Protein AF-A0A6L5GNX9-F1 (afdb_monomer_lite)

Sequence (208 aa):
MQQNKKGQMSTVTIILIVLIVAMSVAAIAGMVAYNSIQAKDQAKTKTASKAVSASKKSKSSNQSKNSRKSSSAASSSSSASSQQTAPELNVRQVGTLLSLYYWPDYFKERLNDSGFYYGDDQLEGQTYHVFSGNGDPTSVLYYQIDGDTITYRYVDVSNADCVADAPIATKTISLKRLVNDYYNTSAKRAEVNGYVAKLKPLSEIRSE

Foldseek 3Di:
DDDDDDDDDDPDPDPPDDDDDDDDDDDDDDDDDDDDDDDDDDDDDDDDDDDDDDDDDDDDDDDDDDDDDDDDDDPPPPPPPPPVQQPPDDPLLLVLLVCCVPPVVLLVVLLVPVAKAWDWDDDPNDIFTWIASPDAQQRIKTWDDDRQKIKIWGFDCPPPPDSVRTDIDIDIDGPVVSCVVQPVDPVSVVVSVVSSVSHHYPVVNVVD

Radius of gyration: 33.52 Å; chains: 1; bounding box: 113×66×78 Å

Secondary structure (DSSP, 8-state):
------------------------------------------------------------------------------------PPP---HHHHHHHHHHHH-HHHHHHHHHTT--EEEEEEETTEEEEEEE-SSSGGGEEEEEEETTEEEEEEE--TT-SSGGG--EEEEEEEHHHHHHHHTSSHHHHHHHHHHHHTPEEGGGGT--

InterPro domains:
  IPR054365 Lreu_0056-like [PF22125] (92-200)
  IPR054365 Lreu_0056-like [cd15778] (89-200)

Structure (mmCIF, N/CA/C/O backbone):
data_AF-A0A6L5GNX9-F1
#
_entry.id   AF-A0A6L5GNX9-F1
#
loop_
_atom_site.group_PDB
_atom_site.id
_atom_site.type_symbol
_atom_site.label_atom_id
_atom_site.label_alt_id
_atom_site.label_comp_id
_atom_site.label_asym_id
_atom_site.label_entity_id
_atom_site.label_seq_id
_atom_site.pdbx_PDB_ins_code
_atom_site.Cartn_x
_atom_site.Cartn_y
_atom_site.Cartn_z
_atom_site.occupancy
_atom_site.B_iso_or_equiv
_atom_site.auth_seq_id
_atom_site.auth_comp_id
_atom_site.auth_asym_id
_atom_site.auth_atom_id
_atom_site.pdbx_PDB_model_num
ATOM 1 N N . MET A 1 1 ? 58.243 -3.492 -23.266 1.00 40.69 1 MET A N 1
ATOM 2 C CA . MET A 1 1 ? 58.435 -2.357 -22.339 1.00 40.69 1 MET A CA 1
ATOM 3 C C . MET A 1 1 ? 57.077 -1.972 -21.784 1.00 40.69 1 MET A C 1
ATOM 5 O O . MET A 1 1 ? 56.177 -1.687 -22.559 1.00 40.69 1 MET A O 1
ATOM 9 N N . GLN A 1 2 ? 56.922 -2.074 -20.464 1.00 45.91 2 GLN A N 1
ATOM 10 C CA . GLN A 1 2 ? 55.771 -1.568 -19.713 1.00 45.91 2 GLN A CA 1
ATOM 11 C C . GLN A 1 2 ? 55.659 -0.049 -19.900 1.00 45.91 2 GLN A C 1
ATOM 13 O O . GLN A 1 2 ? 56.704 0.587 -19.978 1.00 45.91 2 GLN A O 1
ATOM 18 N N . GLN A 1 3 ? 54.450 0.520 -19.858 1.00 41.19 3 GLN A N 1
ATOM 19 C CA . GLN A 1 3 ? 54.116 1.581 -18.899 1.00 41.19 3 GLN A CA 1
ATOM 20 C C . GLN A 1 3 ? 52.601 1.697 -18.701 1.00 41.19 3 GLN A C 1
ATOM 22 O O . GLN A 1 3 ? 51.791 1.546 -19.607 1.00 41.19 3 GLN A O 1
ATOM 27 N N . ASN A 1 4 ? 52.291 1.943 -17.439 1.00 43.19 4 ASN A N 1
ATOM 28 C CA . ASN A 1 4 ? 51.029 1.919 -16.734 1.00 43.19 4 ASN A CA 1
ATOM 29 C C . ASN A 1 4 ? 50.712 3.382 -16.377 1.00 43.19 4 ASN A C 1
ATOM 31 O O . ASN A 1 4 ? 51.602 4.049 -15.847 1.00 43.19 4 ASN A O 1
ATOM 35 N N . LYS A 1 5 ? 49.507 3.910 -16.631 1.00 47.47 5 LYS A N 1
ATOM 36 C CA . LYS A 1 5 ? 49.101 5.227 -16.095 1.00 47.47 5 LYS A CA 1
ATOM 37 C C . LYS A 1 5 ? 47.615 5.275 -15.723 1.00 47.47 5 LYS A C 1
ATOM 39 O O . LYS A 1 5 ? 46.754 5.542 -16.546 1.00 47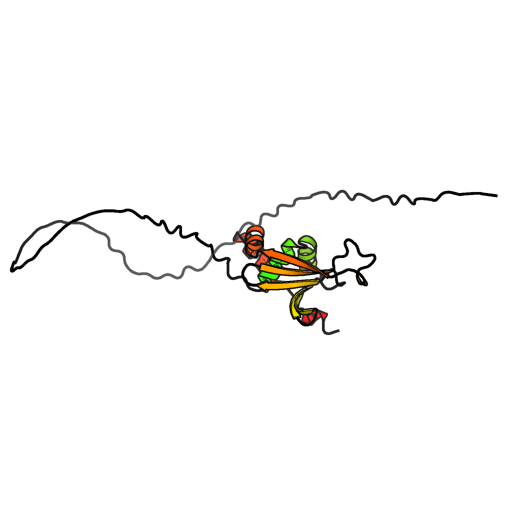.47 5 LYS A O 1
ATOM 44 N N . LYS A 1 6 ? 47.409 4.992 -14.431 1.00 42.03 6 LYS A N 1
ATOM 45 C CA . LYS A 1 6 ? 46.549 5.651 -13.429 1.00 42.03 6 LYS A CA 1
ATOM 46 C C . LYS A 1 6 ? 45.270 6.343 -13.911 1.00 42.03 6 LYS A C 1
ATOM 48 O O . LYS A 1 6 ? 45.312 7.349 -14.610 1.00 42.03 6 LYS A O 1
ATOM 53 N N . GLY A 1 7 ? 44.162 5.854 -13.356 1.00 43.91 7 GLY A N 1
ATOM 54 C CA . GLY A 1 7 ? 42.842 6.454 -13.431 1.00 43.91 7 GLY A CA 1
ATOM 55 C C . GLY A 1 7 ? 42.724 7.825 -12.767 1.00 43.91 7 GLY A C 1
ATOM 56 O O . GLY A 1 7 ? 43.427 8.158 -11.810 1.00 43.91 7 GLY A O 1
ATOM 57 N N . GLN A 1 8 ? 41.770 8.589 -13.286 1.00 38.88 8 GLN A N 1
ATOM 58 C CA . GLN A 1 8 ? 41.135 9.700 -12.601 1.00 38.88 8 GLN A CA 1
ATOM 59 C C . GLN A 1 8 ? 39.798 9.203 -12.048 1.00 38.88 8 GLN A C 1
ATOM 61 O O . GLN A 1 8 ? 38.889 8.880 -12.808 1.00 38.88 8 GLN A O 1
ATOM 66 N N . MET A 1 9 ? 39.690 9.128 -10.722 1.00 40.22 9 MET A N 1
ATOM 67 C CA . MET A 1 9 ? 38.394 9.117 -10.051 1.00 40.22 9 MET A CA 1
ATOM 68 C C . MET A 1 9 ? 37.867 10.550 -10.052 1.00 40.22 9 MET A C 1
ATOM 70 O O . MET A 1 9 ? 38.497 11.443 -9.487 1.00 40.22 9 MET A O 1
ATOM 74 N N . SER A 1 10 ? 36.731 10.762 -10.714 1.00 40.41 10 SER A N 1
ATOM 75 C CA . SER A 1 10 ? 35.967 11.999 -10.608 1.00 40.41 10 SER A CA 1
ATOM 76 C C . SER A 1 10 ? 35.215 11.969 -9.280 1.00 40.41 10 SER A C 1
ATOM 78 O O . SER A 1 10 ? 34.274 11.197 -9.099 1.00 40.41 10 SER A O 1
ATOM 80 N N . THR A 1 11 ? 35.687 12.759 -8.320 1.00 44.31 11 THR A N 1
ATOM 81 C CA . THR A 1 11 ? 35.027 12.991 -7.036 1.00 44.31 11 THR A CA 1
ATOM 82 C C . THR A 1 11 ? 33.729 13.753 -7.292 1.00 44.31 11 THR A C 1
ATOM 84 O O . THR A 1 11 ? 33.738 14.972 -7.447 1.00 44.31 11 THR A O 1
ATOM 87 N N . VAL A 1 12 ? 32.606 13.039 -7.369 1.00 47.06 12 VAL A N 1
ATOM 88 C CA . VAL A 1 12 ? 31.278 13.658 -7.393 1.00 47.06 12 VAL A CA 1
ATOM 89 C C . VAL A 1 12 ? 30.951 14.104 -5.972 1.00 47.06 12 VAL A C 1
ATOM 91 O O . VAL A 1 12 ? 30.659 13.299 -5.090 1.00 47.06 12 VAL A O 1
ATOM 94 N N . THR A 1 13 ? 31.058 15.409 -5.750 1.00 42.75 13 THR A N 1
ATOM 95 C CA . THR A 1 13 ? 30.634 16.105 -4.537 1.00 42.75 13 THR A CA 1
ATOM 96 C C . THR A 1 13 ? 29.136 15.881 -4.319 1.00 42.75 13 THR A C 1
ATOM 98 O O . THR A 1 13 ? 28.307 16.488 -4.992 1.00 42.75 13 THR A O 1
ATOM 101 N N . ILE A 1 14 ? 28.782 15.003 -3.379 1.00 48.06 14 ILE A N 1
ATOM 102 C CA . ILE A 1 14 ? 27.405 14.830 -2.905 1.00 48.06 14 ILE A CA 1
ATOM 103 C C . ILE A 1 14 ? 27.049 16.077 -2.088 1.00 48.06 14 ILE A C 1
ATOM 105 O O . ILE A 1 14 ? 27.527 16.265 -0.970 1.00 48.06 14 ILE A O 1
ATOM 109 N N . ILE A 1 15 ? 26.241 16.959 -2.678 1.00 45.56 15 ILE A N 1
ATOM 110 C CA . ILE A 1 15 ? 25.673 18.126 -2.003 1.00 45.56 15 ILE A CA 1
ATOM 111 C C . ILE A 1 15 ? 24.624 17.617 -1.012 1.00 45.56 15 ILE A C 1
ATOM 113 O O . ILE A 1 15 ? 23.532 17.195 -1.384 1.00 45.56 15 ILE A O 1
ATOM 117 N N . LEU A 1 16 ? 24.990 17.636 0.265 1.00 42.53 16 LEU A N 1
ATOM 118 C CA . LEU A 1 16 ? 24.134 17.302 1.396 1.00 42.53 16 LEU A CA 1
ATOM 119 C C . LEU A 1 16 ? 23.197 18.499 1.637 1.00 42.53 16 LEU A C 1
ATOM 121 O O . LEU A 1 16 ? 23.588 19.496 2.242 1.00 42.53 16 LEU A O 1
ATOM 125 N N . ILE A 1 17 ? 21.981 18.442 1.086 1.00 53.28 17 ILE A N 1
ATOM 126 C CA . ILE A 1 17 ? 20.959 19.477 1.290 1.00 53.28 17 ILE A CA 1
ATOM 127 C C . ILE A 1 17 ? 20.433 19.352 2.724 1.00 53.28 17 ILE A C 1
ATOM 129 O O . ILE A 1 17 ? 19.729 18.407 3.075 1.00 53.28 17 ILE A O 1
ATOM 133 N N . VAL A 1 18 ? 20.799 20.322 3.560 1.00 48.41 18 VAL A N 1
ATOM 134 C CA . VAL A 1 18 ? 20.261 20.516 4.909 1.00 48.41 18 VAL A CA 1
ATOM 135 C C . VAL A 1 18 ? 18.826 21.035 4.781 1.00 48.41 18 VAL A C 1
ATOM 137 O O . VAL A 1 18 ? 18.607 22.204 4.468 1.00 48.41 18 VAL A O 1
ATOM 140 N N . LEU A 1 19 ? 17.840 20.165 5.006 1.00 40.59 19 LEU A N 1
ATOM 141 C CA . LEU A 1 19 ? 16.432 20.548 5.112 1.00 40.59 19 LEU A CA 1
ATOM 142 C C . LEU A 1 19 ? 16.186 21.236 6.461 1.00 40.59 19 LEU A C 1
ATOM 144 O O . LEU A 1 19 ? 16.183 20.609 7.520 1.00 40.59 19 LEU A O 1
ATOM 148 N N . ILE A 1 20 ? 15.987 22.551 6.404 1.00 51.09 20 ILE A N 1
ATOM 149 C CA . ILE A 1 20 ? 15.537 23.373 7.526 1.00 51.09 20 ILE A CA 1
ATOM 150 C C . ILE A 1 20 ? 14.073 23.020 7.813 1.00 51.09 20 ILE A C 1
ATOM 152 O O . ILE A 1 20 ? 13.183 23.263 7.000 1.00 51.09 20 ILE A O 1
ATOM 156 N N . VAL A 1 21 ? 13.831 22.446 8.990 1.00 49.19 21 VAL A N 1
ATOM 157 C CA . VAL A 1 21 ? 12.495 22.159 9.516 1.00 49.19 21 VAL A CA 1
ATOM 158 C C . VAL A 1 21 ? 11.853 23.467 9.977 1.00 49.19 21 VAL A C 1
ATOM 160 O O . VAL A 1 21 ? 12.237 24.024 11.002 1.00 49.19 21 VAL A O 1
ATOM 163 N N . ALA A 1 22 ? 10.838 23.933 9.252 1.00 47.25 22 ALA A N 1
ATOM 164 C CA . ALA A 1 22 ? 9.892 24.927 9.748 1.00 47.25 22 ALA A CA 1
ATOM 165 C C . ALA A 1 22 ? 8.551 24.234 10.035 1.00 47.25 22 ALA A C 1
ATOM 167 O O . ALA A 1 22 ? 7.690 24.110 9.166 1.00 47.25 22 ALA A O 1
ATOM 168 N N . MET A 1 23 ? 8.377 23.754 11.270 1.00 49.81 23 MET A N 1
ATOM 169 C CA . MET A 1 23 ? 7.076 23.305 11.767 1.00 49.81 23 MET A CA 1
ATOM 170 C C . MET A 1 23 ? 6.151 24.514 11.928 1.00 49.81 23 MET A C 1
ATOM 172 O O . MET A 1 23 ? 6.260 25.265 12.894 1.00 49.81 23 MET A O 1
ATOM 176 N N . SER A 1 24 ? 5.215 24.682 10.996 1.00 49.28 24 SER A N 1
ATOM 177 C CA . SER A 1 24 ? 4.059 25.560 11.189 1.00 49.28 24 SER A CA 1
ATOM 178 C C . SER A 1 24 ? 2.890 24.720 11.696 1.00 49.28 24 SER A C 1
ATOM 180 O O . SER A 1 24 ? 2.252 23.994 10.937 1.00 49.28 24 SER A O 1
ATOM 182 N N . VAL A 1 25 ? 2.624 24.793 13.001 1.00 48.66 25 VAL A N 1
ATOM 183 C CA . VAL A 1 25 ? 1.424 24.219 13.622 1.00 48.66 25 VAL A CA 1
ATOM 184 C C . VAL A 1 25 ? 0.259 25.165 13.342 1.00 48.66 25 VAL A C 1
ATOM 186 O O . VAL A 1 25 ? 0.067 26.151 14.049 1.00 48.66 25 VAL A O 1
ATOM 189 N N . ALA A 1 26 ? -0.524 24.880 12.303 1.00 51.91 26 ALA A N 1
ATOM 190 C CA . ALA A 1 26 ? -1.820 25.520 12.118 1.00 51.91 26 ALA A CA 1
ATOM 191 C C . ALA A 1 26 ? -2.871 24.749 12.929 1.00 51.91 26 ALA A C 1
ATOM 193 O O . ALA A 1 26 ? -3.349 23.687 12.531 1.00 51.91 26 ALA A O 1
ATOM 194 N N . ALA A 1 27 ? -3.204 25.287 14.100 1.00 48.25 27 ALA A N 1
ATOM 195 C CA . ALA A 1 27 ? -4.372 24.886 14.865 1.00 48.25 27 ALA A CA 1
ATOM 196 C C . ALA A 1 27 ? -5.642 25.254 14.079 1.00 48.25 27 ALA A C 1
ATOM 198 O O . ALA A 1 27 ? -5.910 26.433 13.860 1.00 48.25 27 ALA A O 1
ATOM 199 N N . ILE A 1 28 ? -6.442 24.262 13.682 1.00 49.16 28 ILE A N 1
ATOM 200 C CA . ILE A 1 28 ? -7.809 24.506 13.211 1.00 49.16 28 ILE A CA 1
ATOM 201 C C . ILE A 1 28 ? -8.745 24.295 14.397 1.00 49.16 28 ILE A C 1
ATOM 203 O O . ILE A 1 28 ? -9.105 23.175 14.759 1.00 49.16 28 ILE A O 1
ATOM 207 N N . ALA A 1 29 ? -9.099 25.415 15.021 1.00 46.91 29 ALA A N 1
ATOM 208 C CA . ALA A 1 29 ? -10.186 25.522 15.972 1.00 46.91 29 ALA A CA 1
ATOM 209 C C . ALA A 1 29 ? -11.509 25.758 15.222 1.00 46.91 29 ALA A C 1
ATOM 211 O O . ALA A 1 29 ? -11.649 26.750 14.518 1.00 46.91 29 ALA A O 1
ATOM 212 N N . GLY A 1 30 ? -12.477 24.863 15.445 1.00 38.09 30 GLY A N 1
ATOM 213 C CA . GLY A 1 30 ? -13.908 25.173 15.529 1.00 38.09 30 GLY A CA 1
ATOM 214 C C . GLY A 1 30 ? -14.716 25.362 14.237 1.00 38.09 30 GLY A C 1
ATOM 215 O O . GLY A 1 30 ? -14.587 26.365 13.551 1.00 38.09 30 GLY A O 1
ATOM 216 N N . MET A 1 31 ? -15.732 24.510 14.052 1.00 47.41 31 MET A N 1
ATOM 217 C CA . MET A 1 31 ? -17.118 24.999 14.051 1.00 47.41 31 MET A CA 1
ATOM 218 C C . MET A 1 31 ? -18.115 23.905 14.467 1.00 47.41 31 MET A C 1
ATOM 220 O O . MET A 1 31 ? -17.888 22.713 14.282 1.00 47.41 31 MET A O 1
ATOM 224 N N . VAL A 1 32 ? -19.184 24.361 15.116 1.00 44.66 32 VAL A N 1
ATOM 225 C CA . VAL A 1 32 ? -20.127 23.658 15.996 1.00 44.66 32 VAL A CA 1
ATOM 226 C C . VAL A 1 32 ? -21.482 23.441 15.301 1.00 44.66 32 VAL A C 1
ATOM 228 O O . VAL A 1 32 ? -21.929 24.324 14.586 1.00 44.66 32 VAL A O 1
ATOM 231 N N . ALA A 1 33 ? -22.111 22.294 15.611 1.00 41.28 33 ALA A N 1
ATOM 232 C CA . ALA A 1 33 ? -23.547 21.940 15.672 1.00 41.28 33 ALA A CA 1
ATOM 233 C C . ALA A 1 33 ? -24.525 22.315 14.535 1.00 41.28 33 ALA A C 1
ATOM 235 O O . ALA A 1 33 ? -24.656 23.474 14.175 1.00 41.28 33 ALA A O 1
ATOM 236 N N . TYR A 1 34 ? -25.391 21.366 14.140 1.00 36.16 34 TYR A N 1
ATOM 237 C CA . TYR A 1 34 ? -26.770 21.244 14.666 1.00 36.16 34 TYR A CA 1
ATOM 238 C C . TYR A 1 34 ? -27.490 20.024 14.054 1.00 36.16 34 TYR A C 1
ATOM 240 O O . TYR A 1 34 ? -27.480 19.851 12.840 1.00 36.16 34 TYR A O 1
ATOM 248 N N . ASN A 1 35 ? -28.119 19.187 14.888 1.00 40.53 35 ASN A N 1
ATOM 249 C CA . ASN A 1 35 ? -29.535 18.799 14.770 1.00 40.53 35 ASN A CA 1
ATOM 250 C C . ASN A 1 35 ? -29.877 17.715 15.802 1.00 40.53 35 ASN A C 1
ATOM 252 O O . ASN A 1 35 ? -29.711 16.519 15.571 1.00 40.53 35 ASN A O 1
ATOM 256 N N . SER A 1 36 ? -30.407 18.166 16.939 1.00 42.34 36 SER A N 1
ATOM 257 C CA . SER A 1 36 ? -31.219 17.347 17.837 1.00 42.34 36 SER A CA 1
ATOM 258 C C . SER A 1 36 ? -32.672 17.456 17.385 1.00 42.34 36 SER A C 1
ATOM 260 O O . SER A 1 36 ? -33.255 18.537 17.462 1.00 42.34 36 SER A O 1
ATOM 262 N N . ILE A 1 37 ? -33.269 16.351 16.939 1.00 45.03 37 ILE A N 1
ATOM 263 C CA . ILE A 1 37 ? -34.726 16.244 16.819 1.00 45.03 37 ILE A CA 1
ATOM 264 C C . ILE A 1 37 ? -35.261 15.589 18.089 1.00 45.03 37 ILE A C 1
ATOM 266 O O . ILE A 1 37 ? -34.808 14.534 18.526 1.00 45.03 37 ILE A O 1
ATOM 270 N N . GLN A 1 38 ? -36.215 16.297 18.681 1.00 38.91 38 GLN A N 1
ATOM 271 C CA . GLN A 1 38 ? -36.932 15.974 19.899 1.00 38.91 38 GLN A CA 1
ATOM 272 C C . GLN A 1 38 ? -37.904 14.808 19.698 1.00 38.91 38 GLN A C 1
ATOM 274 O O . GLN A 1 38 ? -38.685 14.811 18.751 1.00 38.91 38 GLN A O 1
ATOM 279 N N . ALA A 1 39 ? -37.961 13.911 20.679 1.00 38.47 39 ALA A N 1
ATOM 280 C CA . ALA A 1 39 ? -39.178 13.187 21.023 1.00 38.47 39 ALA A CA 1
ATOM 281 C C . ALA A 1 39 ? -39.474 13.452 22.506 1.00 38.47 39 ALA A C 1
ATOM 283 O O . ALA A 1 39 ? -38.726 13.045 23.394 1.00 38.47 39 ALA A O 1
ATOM 284 N N . LYS A 1 40 ? -40.546 14.209 22.751 1.00 37.47 40 LYS A N 1
ATOM 285 C CA . LYS A 1 40 ? -41.212 14.335 24.049 1.00 37.47 40 LYS A CA 1
ATOM 286 C C . LYS A 1 40 ? -41.977 13.035 24.310 1.00 37.47 40 LYS A C 1
ATOM 288 O O . LYS A 1 40 ? -42.717 12.626 23.428 1.00 37.47 40 LYS A O 1
ATOM 293 N N . ASP A 1 41 ? -41.872 12.461 25.507 1.00 37.56 41 ASP A N 1
ATOM 294 C CA . ASP A 1 41 ? -43.037 12.405 26.401 1.00 37.56 41 ASP A CA 1
ATOM 295 C C . ASP A 1 41 ? -42.713 11.945 27.839 1.00 37.56 41 ASP A C 1
ATOM 297 O O . ASP A 1 41 ? -42.044 10.945 28.075 1.00 37.56 41 ASP A O 1
ATOM 301 N N . GLN A 1 42 ? -43.268 12.737 28.765 1.00 37.78 42 GLN A N 1
ATOM 302 C CA . GLN A 1 42 ? -43.728 12.483 30.140 1.00 37.78 42 GLN A CA 1
ATOM 303 C C . GLN A 1 42 ? -42.777 11.953 31.233 1.00 37.78 42 GLN A C 1
ATOM 305 O O . GLN A 1 42 ? -42.350 10.803 31.278 1.00 37.78 42 GLN A O 1
ATOM 310 N N . ALA A 1 43 ? -42.625 12.801 32.254 1.00 35.94 43 ALA A N 1
ATOM 311 C CA . ALA A 1 43 ? -42.136 12.479 33.587 1.00 35.94 43 ALA A CA 1
ATOM 312 C C . ALA A 1 43 ? -43.262 11.970 34.511 1.00 35.94 43 ALA A C 1
ATOM 314 O O . ALA A 1 43 ? -44.369 12.505 34.486 1.00 35.94 43 ALA A O 1
ATOM 315 N N . LYS A 1 44 ? -42.936 11.072 35.455 1.00 35.19 44 LYS A N 1
ATOM 316 C CA . LYS A 1 44 ? -43.461 11.149 36.834 1.00 35.19 44 LYS A CA 1
ATOM 317 C C . LYS A 1 44 ? -42.602 10.357 37.822 1.00 35.19 44 LYS A C 1
ATOM 319 O O . LYS A 1 44 ? -42.476 9.141 37.743 1.00 35.19 44 LYS A O 1
ATOM 324 N N . THR A 1 45 ? -42.036 11.072 38.787 1.00 30.88 45 THR A N 1
ATOM 325 C CA . THR A 1 45 ? -41.468 10.537 40.027 1.00 30.88 45 THR A CA 1
ATOM 326 C C . THR A 1 45 ? -42.581 10.299 41.054 1.00 30.88 45 THR A C 1
ATOM 328 O O . THR A 1 45 ? -43.509 11.104 41.132 1.00 30.88 45 THR A O 1
ATOM 331 N N . LYS A 1 46 ? -42.452 9.239 41.874 1.00 34.28 46 LYS A N 1
ATOM 332 C CA . LYS A 1 46 ? -42.411 9.266 43.359 1.00 34.28 46 LYS A CA 1
ATOM 333 C C . LYS A 1 46 ? -42.993 8.010 44.050 1.00 34.28 46 LYS A C 1
ATOM 335 O O . LYS A 1 46 ? -44.141 7.644 43.844 1.00 34.28 46 LYS A O 1
ATOM 340 N N . THR A 1 47 ? -42.183 7.516 44.995 1.00 29.88 47 THR A N 1
ATOM 341 C CA . THR A 1 47 ? -42.535 6.981 46.329 1.00 29.88 47 THR A CA 1
ATOM 342 C C . THR A 1 47 ? -42.856 5.490 46.505 1.00 29.88 47 THR A C 1
ATOM 344 O O . THR A 1 47 ? -43.809 4.940 45.971 1.00 29.88 47 THR A O 1
ATOM 347 N N . ALA A 1 48 ? -42.052 4.878 47.381 1.00 36.88 48 ALA A N 1
ATOM 348 C CA . ALA A 1 48 ? -42.230 3.572 48.001 1.00 36.88 48 ALA A CA 1
ATOM 349 C C . ALA A 1 48 ? -43.323 3.577 49.085 1.00 36.88 48 ALA A C 1
ATOM 351 O O . ALA A 1 48 ? -43.446 4.547 49.829 1.00 36.88 48 ALA A O 1
ATOM 352 N N . SER A 1 49 ? -44.034 2.457 49.255 1.00 35.00 49 SER A N 1
ATOM 353 C CA . SER A 1 49 ? -44.663 2.038 50.518 1.00 35.00 49 SER A CA 1
ATOM 354 C C . SER A 1 49 ? -44.973 0.536 50.507 1.00 35.00 49 SER A C 1
ATOM 356 O O . SER A 1 49 ? -45.332 -0.052 49.495 1.00 35.00 49 SER A O 1
ATOM 358 N N . LYS A 1 50 ? -44.775 -0.051 51.682 1.00 30.70 50 LYS A N 1
ATOM 359 C CA . LYS A 1 50 ? -44.805 -1.453 52.120 1.00 30.70 50 LYS A CA 1
ATOM 360 C C . LYS A 1 50 ? -46.226 -1.862 52.542 1.00 30.70 50 LYS A C 1
ATOM 362 O O . LYS A 1 50 ? -46.854 -1.032 53.185 1.00 30.70 50 LYS A O 1
ATOM 367 N N . ALA A 1 51 ? -46.667 -3.112 52.301 1.00 33.84 51 ALA A N 1
ATOM 368 C CA . ALA A 1 51 ? -47.503 -3.917 53.229 1.00 33.84 51 ALA A CA 1
ATOM 369 C C . ALA A 1 51 ? -48.081 -5.238 52.640 1.00 33.84 51 ALA A C 1
ATOM 371 O O . ALA A 1 51 ? -48.948 -5.224 51.778 1.00 33.84 51 ALA A O 1
ATOM 372 N N . VAL A 1 52 ? -47.585 -6.363 53.177 1.00 30.11 52 VAL A N 1
ATOM 373 C CA . VAL A 1 52 ? -48.272 -7.556 53.743 1.00 30.11 52 VAL A CA 1
ATOM 374 C C . VAL A 1 52 ? -49.579 -8.167 53.164 1.00 30.11 52 VAL A C 1
ATOM 376 O O . VAL A 1 52 ? -50.663 -7.627 53.322 1.00 30.11 52 VAL A O 1
ATOM 379 N N . SER A 1 53 ? -49.430 -9.445 52.766 1.00 29.41 53 SER A N 1
ATOM 380 C CA . SER A 1 53 ? -50.071 -10.665 53.328 1.00 29.41 53 SER A CA 1
ATOM 381 C C . SER A 1 53 ? -51.396 -11.249 52.797 1.00 29.41 53 SER A C 1
ATOM 383 O O . SER A 1 53 ? -52.451 -10.637 52.870 1.00 29.41 53 SER A O 1
ATOM 385 N N . ALA A 1 54 ? -51.288 -12.575 52.568 1.00 31.84 54 ALA A N 1
ATOM 386 C CA . ALA A 1 54 ? -52.269 -13.666 52.734 1.00 31.84 54 ALA A CA 1
ATOM 387 C C . ALA A 1 54 ? -53.250 -13.940 51.574 1.00 31.84 54 ALA A C 1
ATOM 389 O O . ALA A 1 54 ? -53.760 -13.024 50.957 1.00 31.84 54 ALA A O 1
ATOM 390 N N . SER A 1 55 ? -53.661 -15.169 51.244 1.00 30.69 55 SER A N 1
ATOM 391 C CA . SER A 1 55 ? -53.253 -16.565 51.501 1.00 30.69 55 SER A CA 1
ATOM 392 C C . SER A 1 55 ? -54.268 -17.461 50.743 1.00 30.69 55 SER A C 1
ATOM 394 O O . SER A 1 55 ? -55.420 -17.058 50.600 1.00 30.69 55 SER A O 1
ATOM 396 N N . LYS A 1 56 ? -53.849 -18.643 50.248 1.00 34.09 56 LYS A N 1
ATOM 397 C CA . LYS A 1 56 ? -54.621 -19.882 49.894 1.00 34.09 56 LYS A CA 1
ATOM 398 C C . LYS A 1 56 ? -53.740 -20.681 48.915 1.00 34.09 56 LYS A C 1
ATOM 400 O O . LYS A 1 56 ? -53.514 -20.218 47.810 1.00 34.09 56 LYS A O 1
ATOM 405 N N . LYS A 1 57 ? -53.006 -21.749 49.255 1.00 30.45 57 LYS A N 1
ATOM 406 C CA . LYS A 1 57 ? -53.261 -23.060 49.901 1.00 30.45 57 LYS A CA 1
ATOM 407 C C . LYS A 1 57 ? -54.172 -24.019 49.113 1.00 30.45 57 LYS A C 1
ATOM 409 O O . LYS A 1 57 ? -55.386 -23.979 49.252 1.00 30.45 57 LYS A O 1
ATOM 414 N N . SER A 1 58 ? -53.531 -24.960 48.418 1.00 32.47 58 SER A N 1
ATOM 415 C CA . SER A 1 58 ? -53.786 -26.423 48.343 1.00 32.47 58 SER A CA 1
ATOM 416 C C . SER A 1 58 ? -52.620 -27.008 47.510 1.00 32.47 58 SER A C 1
ATOM 418 O O . SER A 1 58 ? -52.357 -26.508 46.428 1.00 32.47 58 SER A O 1
ATOM 420 N N . LYS A 1 59 ? -51.648 -27.775 48.045 1.00 29.77 59 LYS A N 1
ATOM 421 C CA . LYS A 1 59 ? -51.639 -29.179 48.541 1.00 29.77 59 LYS A CA 1
ATOM 422 C C . LYS A 1 59 ? -52.198 -30.131 47.466 1.00 29.77 59 LYS A C 1
ATOM 424 O O . LYS A 1 59 ? -53.353 -29.972 47.114 1.00 29.77 59 LYS A O 1
ATOM 429 N N . SER A 1 60 ? -51.451 -31.072 46.874 1.00 27.77 60 SER A N 1
ATOM 430 C CA . SER A 1 60 ? -50.675 -32.175 47.484 1.00 27.77 60 SER A CA 1
ATOM 431 C C . SER A 1 60 ? -49.710 -32.806 46.440 1.00 27.77 60 SER A C 1
ATOM 433 O O . SER A 1 60 ? -50.092 -32.890 45.281 1.00 27.77 60 SER A O 1
ATOM 435 N N . SER A 1 61 ? -48.418 -33.043 46.750 1.00 33.06 61 SER A N 1
ATOM 436 C CA . SER A 1 61 ? -47.740 -34.348 47.041 1.00 33.06 61 SER A CA 1
ATOM 437 C C . SER A 1 61 ? -47.760 -35.380 45.890 1.00 33.06 61 SER A C 1
ATOM 439 O O . SER A 1 61 ? -48.829 -35.640 45.366 1.00 33.06 61 SER A O 1
ATOM 441 N N . ASN A 1 62 ? -46.700 -36.099 45.498 1.00 32.41 62 ASN A N 1
ATOM 442 C CA . ASN A 1 62 ? -45.595 -36.697 46.263 1.00 32.41 62 ASN A CA 1
ATOM 443 C C . ASN A 1 62 ? -44.508 -37.194 45.258 1.00 32.41 62 ASN A C 1
ATOM 445 O O . ASN A 1 62 ? -44.871 -37.677 44.195 1.00 32.41 62 ASN A O 1
ATOM 449 N N . GLN A 1 63 ? -43.204 -36.943 45.471 1.00 35.34 63 GLN A N 1
ATOM 450 C CA . GLN A 1 63 ? -42.198 -37.860 46.073 1.00 35.34 63 GLN A CA 1
ATOM 451 C C . GLN A 1 63 ? -41.676 -38.942 45.087 1.00 35.34 63 GLN A C 1
ATOM 453 O O . GLN A 1 63 ? -42.457 -39.726 44.577 1.00 35.34 63 GLN A O 1
ATOM 458 N N . SER A 1 64 ? -40.386 -38.998 44.714 1.00 35.12 64 SER A N 1
ATOM 459 C CA . SER A 1 64 ? -39.233 -39.539 45.481 1.00 35.12 64 SER A CA 1
ATOM 460 C C . SER A 1 64 ? -37.911 -39.150 44.772 1.00 35.12 64 SER A C 1
ATOM 462 O O . SER A 1 64 ? -37.856 -39.211 43.551 1.00 35.12 64 SER A O 1
ATOM 464 N N . LYS A 1 65 ? -36.896 -38.567 45.441 1.00 39.34 65 LYS A N 1
ATOM 465 C CA . LYS A 1 65 ? -35.718 -39.207 46.104 1.00 39.34 65 LYS A CA 1
ATOM 466 C C . LYS A 1 65 ? -34.992 -40.214 45.190 1.00 39.34 65 LYS A C 1
ATOM 468 O O . LYS A 1 65 ? -35.594 -41.199 44.801 1.00 39.34 65 LYS A O 1
ATOM 473 N N . ASN A 1 66 ? -33.705 -40.064 44.858 1.00 37.53 66 ASN A N 1
ATOM 474 C CA . ASN A 1 66 ? -32.539 -40.221 45.746 1.00 37.53 66 ASN A CA 1
ATOM 475 C C . ASN A 1 66 ? -31.228 -39.897 44.962 1.00 37.53 66 ASN A C 1
ATOM 477 O O . ASN A 1 66 ? -31.273 -39.614 43.775 1.00 37.53 66 ASN A O 1
ATOM 481 N N . SER A 1 67 ? -30.039 -40.099 45.526 1.00 38.75 67 SER A N 1
ATOM 482 C CA . SER A 1 67 ? -29.150 -39.063 46.057 1.00 38.75 67 SER A CA 1
ATOM 483 C C . SER A 1 67 ? -27.673 -39.380 45.713 1.00 38.75 67 SER A C 1
ATOM 485 O O . SER A 1 67 ? -27.362 -40.550 45.527 1.00 38.75 67 SER A O 1
ATOM 487 N N . ARG A 1 68 ? -26.792 -38.351 45.749 1.00 38.88 68 ARG A N 1
ATOM 488 C CA . ARG A 1 68 ? -25.301 -38.383 45.913 1.00 38.88 68 ARG A CA 1
ATOM 489 C C . ARG A 1 68 ? -24.517 -38.957 44.698 1.00 38.88 68 ARG A C 1
ATOM 491 O O . ARG A 1 68 ? -24.990 -39.869 44.055 1.00 38.88 68 ARG A O 1
ATOM 498 N N . LYS A 1 69 ? -23.316 -38.519 44.291 1.00 33.25 69 LYS A N 1
ATOM 499 C CA . LYS A 1 69 ? -22.167 -37.878 44.952 1.00 33.25 69 LYS A CA 1
ATOM 500 C C . LYS A 1 69 ? -21.241 -37.212 43.897 1.00 33.25 69 LYS A C 1
ATOM 502 O O . LYS A 1 69 ? -21.310 -37.511 42.717 1.00 33.25 69 LYS A O 1
ATOM 507 N N . SER A 1 70 ? -20.411 -36.310 44.407 1.00 38.97 70 SER A N 1
ATOM 508 C CA . SER A 1 70 ? -19.462 -35.324 43.863 1.00 38.97 70 SER A CA 1
ATOM 509 C C . SER A 1 70 ? -18.187 -35.795 43.132 1.00 38.97 70 SER A C 1
ATOM 511 O O . SER A 1 70 ? -17.705 -36.888 43.411 1.00 38.97 70 SER A O 1
ATOM 513 N N . SER A 1 71 ? -17.577 -34.793 42.464 1.00 39.19 71 SER A N 1
ATOM 514 C CA . SER A 1 71 ? -16.235 -34.629 41.843 1.00 39.19 71 SER A CA 1
ATOM 515 C C . SER A 1 71 ? -16.251 -34.793 40.313 1.00 39.19 71 SER A C 1
ATOM 517 O O . SER A 1 71 ? -16.964 -35.637 39.800 1.00 39.19 71 SER A O 1
ATOM 519 N N . SER A 1 72 ? -15.595 -33.971 39.495 1.00 38.19 72 SER A N 1
ATOM 520 C CA . SER A 1 72 ? -14.408 -33.134 39.674 1.00 38.19 72 SER A CA 1
ATOM 521 C C . SER A 1 72 ? -14.432 -31.927 38.719 1.00 38.19 72 SER A C 1
ATOM 523 O O . SER A 1 72 ? -15.152 -31.889 37.725 1.00 38.19 72 SER A O 1
ATOM 525 N N . ALA A 1 73 ? -13.639 -30.919 39.073 1.00 44.09 73 ALA A N 1
ATOM 526 C CA . ALA A 1 73 ? -13.432 -29.687 38.335 1.00 44.09 73 ALA A CA 1
ATOM 527 C C . ALA A 1 73 ? -12.855 -29.909 36.926 1.00 44.09 73 ALA A C 1
ATOM 529 O O . ALA A 1 73 ? -11.873 -30.627 36.758 1.00 44.09 73 ALA A O 1
ATOM 530 N N . ALA A 1 74 ? -13.396 -29.175 35.957 1.00 41.62 74 ALA A N 1
ATOM 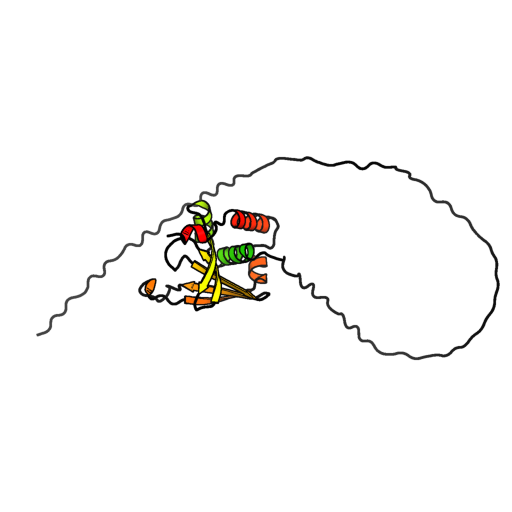531 C CA . ALA A 1 74 ? -12.663 -28.697 34.793 1.00 41.62 74 ALA A CA 1
ATOM 532 C C . ALA A 1 74 ? -13.269 -27.348 34.395 1.00 41.62 74 ALA A C 1
ATOM 534 O O . ALA A 1 74 ? -14.180 -27.253 33.578 1.00 41.62 74 ALA A O 1
ATOM 535 N N . SER A 1 75 ? -12.793 -26.285 35.040 1.00 39.94 75 SER A N 1
ATOM 536 C CA . SER A 1 75 ? -12.973 -24.922 34.558 1.00 39.94 75 SER A CA 1
ATOM 537 C C . SER A 1 75 ? -12.132 -24.760 33.294 1.00 39.94 75 SER A C 1
ATOM 539 O O . SER A 1 75 ? -11.000 -24.283 33.348 1.00 39.94 75 SER A O 1
ATOM 541 N N . SER A 1 76 ? -12.663 -25.183 32.150 1.00 37.88 76 SER A N 1
ATOM 542 C CA . SER A 1 76 ? -12.176 -24.695 30.868 1.00 37.88 76 SER A CA 1
ATOM 543 C C . SER A 1 76 ? -12.656 -23.256 30.749 1.00 37.88 76 SER A C 1
ATOM 545 O O . SER A 1 76 ? -13.749 -22.983 30.253 1.00 37.88 76 SER A O 1
ATOM 547 N N . SER A 1 77 ? -11.855 -22.330 31.273 1.00 38.12 77 SER A N 1
ATOM 548 C CA . SER A 1 77 ? -11.910 -20.941 30.852 1.00 38.12 77 SER A CA 1
ATOM 549 C C . SER A 1 77 ? -11.651 -20.946 29.351 1.00 38.12 77 SER A C 1
ATOM 551 O O . SER A 1 77 ? -10.505 -20.972 28.903 1.00 38.12 77 SER A O 1
ATOM 553 N N . SER A 1 78 ? -12.723 -20.983 28.563 1.00 38.28 78 SER A N 1
ATOM 554 C CA . SER A 1 78 ? -12.692 -20.502 27.197 1.00 38.28 78 SER A CA 1
ATOM 555 C C . SER A 1 78 ? -12.353 -19.026 27.319 1.00 38.28 78 SER A C 1
ATOM 557 O O . SER A 1 78 ? -13.233 -18.179 27.485 1.00 38.28 78 SER A O 1
ATOM 559 N N . SER A 1 79 ? -11.054 -18.737 27.341 1.00 37.31 79 SER A N 1
ATOM 560 C CA . SER A 1 79 ? -10.525 -17.431 27.021 1.00 37.31 79 SER A CA 1
ATOM 561 C C . SER A 1 79 ? -11.076 -17.149 25.638 1.00 37.31 79 SER A C 1
ATOM 563 O O . SER A 1 79 ? -10.545 -17.624 24.636 1.00 37.31 79 SER A O 1
ATOM 565 N N . ALA A 1 80 ? -12.213 -16.459 25.593 1.00 41.66 80 ALA A N 1
ATOM 566 C CA . ALA A 1 80 ? -12.632 -15.742 24.422 1.00 41.66 80 ALA A CA 1
ATOM 567 C C . ALA A 1 80 ? -11.485 -14.767 24.186 1.00 41.66 80 ALA A C 1
ATOM 569 O O . ALA A 1 80 ? -11.441 -13.687 24.771 1.00 41.66 80 ALA A O 1
ATOM 570 N N . SER A 1 81 ? -10.487 -15.195 23.407 1.00 36.78 81 SER A N 1
ATOM 571 C CA . SER A 1 81 ? -9.626 -14.246 22.748 1.00 36.78 81 SER A CA 1
ATOM 572 C C . SER A 1 81 ? -10.620 -13.418 21.965 1.00 36.78 81 SER A C 1
ATOM 574 O O . SER A 1 81 ? -11.265 -13.930 21.047 1.00 36.78 81 SER A O 1
ATOM 576 N N . SER A 1 82 ? -10.821 -12.183 22.399 1.00 35.66 82 SER A N 1
ATOM 577 C CA . SER A 1 82 ? -11.381 -11.137 21.579 1.00 35.66 82 SER A CA 1
ATOM 578 C C . SER A 1 82 ? -10.438 -11.027 20.389 1.00 35.66 82 SER A C 1
ATOM 580 O O . SER A 1 82 ? -9.522 -10.209 20.368 1.00 35.66 82 SER A O 1
ATOM 582 N N . GLN A 1 83 ? -10.610 -11.937 19.427 1.00 38.84 83 GLN A N 1
ATOM 583 C CA . GLN A 1 83 ? -10.206 -11.742 18.059 1.00 38.84 83 GLN A CA 1
ATOM 584 C C . GLN A 1 83 ? -11.041 -10.554 17.649 1.00 38.84 83 GLN A C 1
ATOM 586 O O . GLN A 1 83 ? -12.211 -10.662 17.296 1.00 38.84 83 GLN A O 1
ATOM 591 N N . GLN A 1 84 ? -10.440 -9.394 17.863 1.00 35.62 84 GLN A N 1
ATOM 592 C CA . GLN A 1 84 ? -10.869 -8.149 17.299 1.00 35.62 84 GLN A CA 1
ATOM 593 C C . GLN A 1 84 ? -10.816 -8.413 15.798 1.00 35.62 84 GLN A C 1
ATOM 595 O O . GLN A 1 84 ? -9.745 -8.399 15.190 1.00 35.62 84 GLN A O 1
ATOM 600 N N . THR A 1 85 ? -11.952 -8.826 15.238 1.00 43.47 85 THR A N 1
ATOM 601 C CA . THR A 1 85 ? -12.139 -8.941 13.801 1.00 43.47 85 THR A CA 1
ATOM 602 C C . THR A 1 85 ? -11.699 -7.602 13.247 1.00 43.47 85 THR A C 1
ATOM 604 O O . THR A 1 85 ? -12.202 -6.559 13.683 1.00 43.47 85 THR A O 1
ATOM 607 N N . ALA A 1 86 ? -10.667 -7.627 12.401 1.00 56.78 86 ALA A N 1
ATOM 608 C CA . ALA A 1 86 ? -10.184 -6.423 11.753 1.00 56.78 86 ALA A CA 1
ATOM 609 C C . ALA A 1 86 ? -11.394 -5.705 11.131 1.00 56.78 86 ALA A C 1
ATOM 611 O O . ALA A 1 86 ? -12.322 -6.387 10.682 1.00 56.78 86 ALA A O 1
ATOM 612 N N . PRO A 1 87 ? -11.430 -4.361 11.141 1.00 62.12 87 PRO A N 1
ATOM 613 C CA . PRO A 1 87 ? -12.467 -3.630 10.428 1.00 62.12 87 PRO A CA 1
ATOM 614 C C . PRO A 1 87 ? -12.577 -4.193 9.011 1.00 62.12 87 PRO A C 1
ATOM 616 O O . PRO A 1 87 ? -11.546 -4.425 8.379 1.00 62.12 87 PRO A O 1
ATOM 619 N N . GLU A 1 88 ? -13.795 -4.439 8.533 1.00 82.12 88 GLU A N 1
ATOM 620 C CA . GLU A 1 88 ? -14.006 -4.861 7.151 1.00 82.12 88 GLU A CA 1
ATOM 621 C C . GLU A 1 88 ? -13.581 -3.699 6.243 1.00 82.12 88 GLU A C 1
ATOM 623 O O . GLU A 1 88 ? -14.279 -2.694 6.106 1.00 82.12 88 GLU A O 1
ATOM 628 N N . LEU A 1 89 ? -12.352 -3.782 5.734 1.00 92.69 89 LEU A N 1
ATOM 629 C CA . LEU A 1 89 ? -11.752 -2.783 4.863 1.00 92.69 89 LEU A CA 1
ATOM 63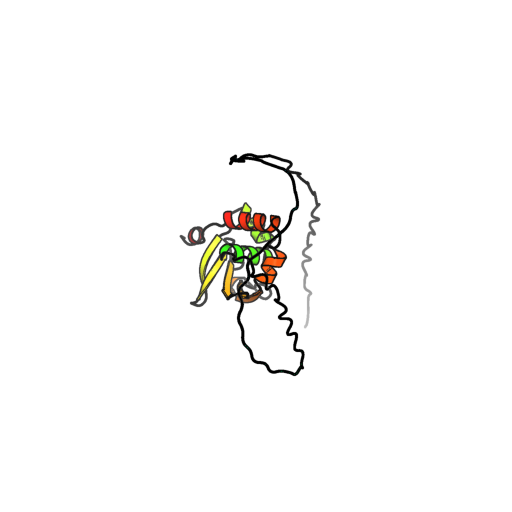0 C C . LEU A 1 89 ? -12.073 -3.135 3.421 1.00 92.69 89 LEU A C 1
ATOM 632 O O . LEU A 1 89 ? -11.892 -4.275 2.997 1.00 92.69 89 LEU A O 1
ATOM 636 N N . ASN A 1 90 ? -12.485 -2.139 2.643 1.00 94.81 90 ASN A N 1
ATOM 637 C CA . ASN A 1 90 ? -12.595 -2.330 1.208 1.00 94.81 90 ASN A CA 1
ATOM 638 C C . ASN A 1 90 ? -11.196 -2.443 0.573 1.00 94.81 90 ASN A C 1
ATOM 640 O O . ASN A 1 90 ? -10.185 -1.986 1.114 1.00 94.81 90 ASN A O 1
ATOM 644 N N . VAL A 1 91 ? -11.143 -3.026 -0.621 1.00 97.00 91 VAL A N 1
ATOM 645 C CA . VAL A 1 91 ? -9.891 -3.305 -1.339 1.00 97.00 91 VAL A CA 1
ATOM 646 C C . VAL A 1 91 ? -9.035 -2.048 -1.562 1.00 97.00 91 VAL A C 1
ATOM 648 O O . VAL A 1 91 ? -7.807 -2.112 -1.469 1.00 97.00 91 VAL A O 1
ATOM 651 N N . ARG A 1 92 ? -9.663 -0.888 -1.807 1.00 98.12 92 ARG A N 1
ATOM 652 C CA . ARG A 1 92 ? -8.969 0.400 -1.994 1.00 98.12 92 ARG A CA 1
ATOM 653 C C . ARG A 1 92 ? -8.322 0.896 -0.706 1.00 98.12 92 ARG A C 1
ATOM 655 O O . ARG A 1 92 ? -7.212 1.422 -0.738 1.00 98.12 92 ARG A O 1
ATOM 662 N N . GLN A 1 93 ? -8.994 0.723 0.428 1.00 98.38 93 GLN A N 1
ATOM 663 C CA . GLN A 1 93 ? -8.431 1.042 1.731 1.00 98.38 93 GLN A CA 1
ATOM 664 C C . GLN A 1 93 ? -7.230 0.142 2.003 1.00 98.38 93 GLN A C 1
ATOM 666 O O . GLN A 1 93 ? -6.186 0.660 2.376 1.00 98.38 93 GLN A O 1
ATOM 671 N N . VAL A 1 94 ? -7.323 -1.164 1.728 1.00 98.31 94 VAL A N 1
ATOM 672 C CA . VAL A 1 94 ? -6.183 -2.083 1.885 1.00 98.31 94 VAL A CA 1
ATOM 673 C C . VAL A 1 94 ? -4.987 -1.658 1.024 1.00 98.31 94 VAL A C 1
ATOM 675 O O . VAL A 1 94 ? -3.883 -1.537 1.553 1.00 98.31 94 VAL A O 1
ATOM 678 N N . GLY A 1 95 ? -5.203 -1.338 -0.257 1.00 97.94 95 GLY A N 1
ATOM 679 C CA . GLY A 1 95 ? -4.147 -0.821 -1.141 1.00 97.94 95 GLY A CA 1
ATOM 680 C C . GLY A 1 95 ? -3.551 0.509 -0.663 1.00 97.94 95 GLY A C 1
ATOM 681 O O . GLY A 1 95 ? -2.345 0.733 -0.768 1.00 97.94 95 GLY A O 1
ATOM 682 N N . THR A 1 96 ? -4.371 1.362 -0.044 1.00 98.56 96 THR A N 1
ATOM 683 C CA . THR A 1 96 ? -3.922 2.617 0.577 1.00 98.56 96 THR A CA 1
ATOM 684 C C . THR A 1 96 ? -3.039 2.354 1.794 1.00 98.56 96 THR A C 1
ATOM 686 O O . THR A 1 96 ? -1.973 2.953 1.904 1.00 98.56 96 THR A O 1
ATOM 689 N N . LEU A 1 97 ? -3.423 1.434 2.689 1.00 98.62 97 LEU A N 1
ATOM 690 C CA . LEU A 1 97 ? -2.577 1.069 3.833 1.00 98.62 97 LEU A CA 1
ATOM 691 C C . LEU A 1 97 ? -1.253 0.451 3.368 1.00 98.62 97 LEU A C 1
ATOM 693 O O . LEU A 1 97 ? -0.197 0.766 3.910 1.00 98.62 97 LEU A O 1
ATOM 697 N N . LEU A 1 98 ? -1.309 -0.405 2.345 1.00 98.62 98 LEU A N 1
ATOM 698 C CA . LEU A 1 98 ? -0.126 -1.017 1.753 1.00 98.62 98 LEU A CA 1
ATOM 699 C C . LEU A 1 98 ? 0.794 0.041 1.123 1.00 98.62 98 LEU A C 1
ATOM 701 O O . LEU A 1 98 ? 2.011 -0.040 1.267 1.00 98.62 98 LEU A O 1
ATOM 705 N N . SER A 1 99 ? 0.228 1.070 0.491 1.00 98.25 99 SER A N 1
ATOM 706 C CA . SER A 1 99 ? 1.004 2.175 -0.080 1.00 98.25 99 SER A CA 1
ATOM 707 C C . SER A 1 99 ? 1.643 3.062 0.993 1.00 98.25 99 SER A C 1
ATOM 709 O O . SER A 1 99 ? 2.804 3.443 0.883 1.00 98.25 99 SER A O 1
ATOM 711 N N . LEU A 1 100 ? 0.947 3.313 2.102 1.00 98.38 100 LEU A N 1
ATOM 712 C CA . LEU A 1 100 ? 1.543 3.991 3.259 1.00 98.38 100 LEU A CA 1
ATOM 713 C C . LEU A 1 100 ? 2.680 3.182 3.906 1.00 98.38 100 LEU A C 1
ATOM 715 O O . LEU A 1 100 ? 3.561 3.762 4.536 1.00 98.38 100 LEU A O 1
ATOM 719 N N . TYR A 1 101 ? 2.666 1.858 3.754 1.00 98.50 101 TYR A N 1
ATOM 720 C CA . TYR A 1 101 ? 3.735 0.980 4.216 1.00 98.50 101 TYR A CA 1
ATOM 721 C C . TYR A 1 101 ? 4.936 0.943 3.263 1.00 98.50 101 TYR A C 1
ATOM 723 O O . TYR A 1 101 ? 6.073 1.047 3.714 1.00 98.50 101 TYR A O 1
ATOM 731 N N . TYR A 1 102 ? 4.695 0.786 1.961 1.00 97.62 102 TYR A N 1
ATOM 732 C CA . TYR A 1 102 ? 5.759 0.545 0.983 1.00 97.62 102 TYR A CA 1
ATOM 733 C C . TYR A 1 102 ? 6.489 1.829 0.544 1.00 97.62 102 TYR A C 1
ATOM 735 O O . TYR A 1 102 ? 7.701 1.817 0.359 1.00 97.62 102 TYR A O 1
ATOM 743 N N . TRP A 1 103 ? 5.765 2.940 0.395 1.00 95.31 103 TRP A N 1
ATOM 744 C CA . TRP A 1 103 ? 6.229 4.161 -0.277 1.00 95.31 103 TRP A CA 1
ATOM 745 C C . TRP A 1 103 ? 5.424 5.393 0.186 1.00 95.31 103 TRP A C 1
ATOM 747 O O . TRP A 1 103 ? 4.759 6.051 -0.618 1.00 95.31 103 TRP A O 1
ATOM 757 N N . PRO A 1 104 ? 5.444 5.713 1.498 1.00 96.50 104 PRO A N 1
ATOM 758 C CA . PRO A 1 104 ? 4.553 6.708 2.093 1.00 96.50 104 PRO A CA 1
ATOM 759 C C . PRO A 1 104 ? 4.680 8.097 1.469 1.00 96.50 104 PRO A C 1
ATOM 761 O O . PRO A 1 104 ? 3.657 8.721 1.189 1.00 96.50 104 PRO A O 1
ATOM 764 N N . ASP A 1 105 ? 5.906 8.575 1.260 1.00 95.94 105 ASP A N 1
ATOM 765 C CA . ASP A 1 105 ? 6.146 9.935 0.772 1.00 95.94 105 ASP A CA 1
ATOM 766 C C . ASP A 1 105 ? 5.739 10.054 -0.694 1.00 95.94 105 ASP A C 1
ATOM 768 O O . ASP A 1 105 ? 4.894 10.882 -1.021 1.00 95.94 105 ASP A O 1
ATOM 772 N N . TYR A 1 106 ? 6.203 9.132 -1.543 1.00 94.19 106 TYR A N 1
ATOM 773 C CA . TYR A 1 106 ? 5.800 9.077 -2.949 1.00 94.19 106 TYR A CA 1
ATOM 774 C C . TYR A 1 106 ? 4.275 9.012 -3.108 1.00 94.19 106 TYR A C 1
ATOM 776 O O . TYR A 1 106 ? 3.689 9.778 -3.873 1.00 94.19 106 TYR A O 1
ATOM 784 N N . PHE A 1 107 ? 3.607 8.132 -2.355 1.00 96.31 107 PHE A N 1
ATOM 785 C CA . PHE A 1 107 ? 2.153 7.996 -2.407 1.00 96.31 107 PHE A CA 1
ATOM 786 C C . PHE A 1 107 ? 1.442 9.305 -2.027 1.00 96.31 107 PHE A C 1
ATOM 788 O O . PHE A 1 107 ? 0.532 9.751 -2.731 1.00 96.31 107 PHE A O 1
ATOM 795 N N . LYS A 1 108 ? 1.867 9.949 -0.933 1.00 95.69 108 LYS A N 1
ATOM 796 C CA . LYS A 1 108 ? 1.258 11.193 -0.439 1.00 95.69 108 LYS A CA 1
ATOM 797 C C . LYS A 1 108 ? 1.532 12.386 -1.347 1.00 95.69 108 LYS A C 1
ATOM 799 O O . LYS A 1 108 ? 0.623 13.184 -1.573 1.00 95.69 108 LYS A O 1
ATOM 804 N N . GLU A 1 109 ? 2.750 12.520 -1.856 1.00 93.81 109 GLU A N 1
ATOM 805 C CA . GLU A 1 109 ? 3.126 13.582 -2.790 1.00 93.81 109 GLU A CA 1
ATOM 806 C C . GLU A 1 109 ? 2.311 13.462 -4.075 1.00 93.81 109 GLU A C 1
ATOM 808 O O . GLU A 1 109 ? 1.653 14.416 -4.497 1.00 93.81 109 GLU A O 1
ATOM 813 N N . ARG A 1 110 ? 2.247 12.256 -4.648 1.00 92.56 110 ARG A N 1
ATOM 814 C CA . ARG A 1 110 ? 1.606 12.047 -5.944 1.00 92.56 110 ARG A CA 1
ATOM 815 C C . ARG A 1 110 ? 0.088 12.200 -5.905 1.00 92.56 110 ARG A C 1
ATOM 817 O O . ARG A 1 110 ? -0.495 12.710 -6.860 1.00 92.56 110 ARG A O 1
ATOM 824 N N . LEU A 1 111 ? -0.549 11.865 -4.781 1.00 93.19 111 LEU A N 1
ATOM 825 C CA . LEU A 1 111 ? -1.970 12.148 -4.544 1.00 93.19 111 LEU A CA 1
ATOM 826 C C . LEU A 1 111 ? -2.328 13.641 -4.614 1.00 93.19 111 LEU A C 1
ATOM 828 O O . LEU A 1 111 ? -3.484 13.961 -4.889 1.00 93.19 111 LEU A O 1
ATOM 832 N N . ASN A 1 112 ? -1.384 14.542 -4.329 1.00 87.75 112 ASN A N 1
ATOM 833 C CA . ASN A 1 112 ? -1.627 15.988 -4.317 1.00 87.75 112 ASN A CA 1
ATOM 834 C C . ASN A 1 112 ? -1.148 16.702 -5.592 1.00 87.75 112 ASN A C 1
ATOM 836 O O . ASN A 1 112 ? -1.530 17.848 -5.803 1.00 87.75 112 ASN A O 1
ATOM 840 N N . ASP A 1 113 ? -0.330 16.040 -6.409 1.00 87.62 113 ASP A N 1
ATOM 841 C CA . ASP A 1 113 ? 0.251 16.593 -7.633 1.00 87.62 113 ASP A CA 1
ATOM 842 C C . ASP A 1 113 ? -0.519 16.117 -8.882 1.00 87.62 113 ASP A C 1
ATOM 844 O O . ASP A 1 113 ? -1.520 16.715 -9.275 1.00 87.62 113 ASP A O 1
ATOM 848 N N . SER A 1 114 ? -0.125 14.991 -9.484 1.00 83.38 114 SER A N 1
ATOM 849 C CA . SER A 1 114 ? -0.744 14.475 -10.716 1.00 83.38 114 SER A CA 1
ATOM 850 C C . SER A 1 114 ? -1.906 13.502 -10.485 1.00 83.38 114 SER A C 1
ATOM 852 O O . SER A 1 114 ? -2.596 13.104 -11.430 1.00 83.38 114 SER A O 1
ATOM 854 N N . GLY A 1 115 ? -2.112 13.075 -9.242 1.00 89.81 115 GLY A N 1
ATOM 855 C CA . GLY A 1 115 ? -3.032 12.009 -8.871 1.00 89.81 115 GLY A CA 1
ATOM 856 C C . GLY A 1 115 ? -2.366 10.636 -8.831 1.00 89.81 115 GLY A C 1
ATOM 857 O O . GLY A 1 115 ? -1.310 10.405 -9.418 1.00 89.81 115 GLY A O 1
ATOM 858 N N . PHE A 1 116 ? -3.029 9.733 -8.117 1.00 96.31 116 PHE A N 1
ATOM 859 C CA . PHE A 1 116 ? -2.604 8.361 -7.892 1.00 96.31 116 PHE A CA 1
ATOM 860 C C . PHE A 1 116 ? -3.743 7.421 -8.312 1.00 96.31 116 PHE A C 1
ATOM 862 O O . PHE A 1 116 ? -4.908 7.693 -8.007 1.00 96.31 116 PHE A O 1
ATOM 869 N N . TYR A 1 117 ? -3.428 6.348 -9.031 1.00 97.06 117 TYR A N 1
ATOM 870 C CA . TYR A 1 117 ? -4.402 5.563 -9.785 1.00 97.06 117 TYR A CA 1
ATOM 871 C C . TYR A 1 117 ? -4.652 4.195 -9.155 1.00 97.06 117 TYR A C 1
ATOM 873 O O . TYR A 1 117 ? -3.730 3.556 -8.651 1.00 97.06 117 TYR A O 1
ATOM 881 N N . TYR A 1 118 ? -5.903 3.741 -9.215 1.00 97.69 118 TYR A N 1
ATOM 882 C CA . TYR A 1 118 ? -6.345 2.436 -8.738 1.00 97.69 118 TYR A CA 1
ATOM 883 C C . TYR A 1 118 ? -7.203 1.708 -9.772 1.00 97.69 118 TYR A C 1
ATOM 885 O O . TYR A 1 118 ? -8.123 2.288 -10.355 1.00 97.69 118 TYR A O 1
ATOM 893 N N . GLY A 1 119 ? -6.958 0.413 -9.941 1.00 96.94 119 GLY A N 1
ATOM 894 C CA . GLY A 1 119 ? -7.786 -0.477 -10.748 1.00 96.94 119 GLY A CA 1
ATOM 895 C C . GLY A 1 119 ? -7.295 -1.913 -10.661 1.00 96.94 119 GLY A C 1
ATOM 896 O O . GLY A 1 119 ? -6.592 -2.264 -9.716 1.00 96.94 119 GLY A O 1
ATOM 897 N N . ASP A 1 120 ? -7.645 -2.711 -11.661 1.00 96.88 120 ASP A N 1
ATOM 898 C CA . ASP A 1 120 ? -7.200 -4.096 -11.784 1.00 96.88 120 ASP A CA 1
ATOM 899 C C . ASP A 1 120 ? -6.324 -4.262 -13.029 1.00 96.88 120 ASP A C 1
ATOM 901 O O . ASP A 1 120 ? -6.525 -3.581 -14.039 1.00 96.88 120 ASP A O 1
ATOM 905 N N . ASP A 1 121 ? -5.359 -5.176 -12.956 1.00 94.69 121 ASP A N 1
ATOM 906 C CA . ASP A 1 121 ? -4.488 -5.528 -14.075 1.00 94.69 121 ASP A CA 1
ATOM 907 C C . ASP A 1 121 ? -4.102 -7.006 -14.088 1.00 94.69 121 ASP A C 1
ATOM 909 O O . ASP A 1 121 ? -4.188 -7.693 -13.072 1.00 94.69 121 ASP A O 1
ATOM 913 N N . GLN A 1 122 ? -3.641 -7.479 -15.243 1.00 93.94 122 GLN A N 1
ATOM 914 C CA . GLN A 1 122 ? -3.055 -8.795 -15.427 1.00 93.94 122 GLN A CA 1
ATOM 915 C C . GLN A 1 122 ? -1.538 -8.743 -15.256 1.00 93.94 122 GLN A C 1
ATOM 917 O O . GLN A 1 122 ? -0.842 -8.037 -15.980 1.00 93.94 122 GLN A O 1
ATOM 922 N N . LEU A 1 123 ? -1.015 -9.573 -14.358 1.00 92.31 123 LEU A N 1
ATOM 923 C CA . LEU A 1 123 ? 0.409 -9.858 -14.255 1.00 92.31 123 LEU A CA 1
ATOM 924 C C . LEU A 1 123 ? 0.595 -11.374 -14.281 1.00 92.31 123 LEU A C 1
ATOM 926 O O . LEU A 1 123 ? 0.024 -12.083 -13.456 1.00 92.31 123 LEU A O 1
ATOM 930 N N . GLU A 1 124 ? 1.366 -11.872 -15.252 1.00 92.06 124 GLU A N 1
ATOM 931 C CA . GLU A 1 124 ? 1.644 -13.311 -15.427 1.00 92.06 124 GLU A CA 1
ATOM 932 C C . GLU A 1 124 ? 0.368 -14.178 -15.520 1.00 92.06 124 GLU A C 1
ATOM 934 O O . GLU A 1 124 ? 0.303 -15.286 -14.995 1.00 92.06 124 GLU A O 1
ATOM 939 N N . GLY A 1 125 ? -0.668 -13.662 -16.191 1.00 92.94 125 GLY A N 1
ATOM 940 C CA . GLY A 1 125 ? -1.947 -14.357 -16.384 1.00 92.94 125 GLY A CA 1
ATOM 941 C C . GLY A 1 125 ? -2.888 -14.330 -15.176 1.00 92.94 125 GLY A C 1
ATOM 942 O O . GLY A 1 125 ? -3.959 -14.930 -15.239 1.00 92.94 125 GLY A O 1
ATOM 943 N N . GLN A 1 126 ? -2.512 -13.632 -14.102 1.00 93.94 126 GLN A N 1
ATOM 944 C CA . GLN A 1 126 ? -3.311 -13.487 -12.891 1.00 93.94 126 GLN A CA 1
ATOM 945 C C . GLN A 1 126 ? -3.773 -12.039 -12.715 1.00 93.94 126 GLN A C 1
ATOM 947 O O . GLN A 1 126 ? -2.998 -11.100 -12.902 1.00 93.94 126 GLN A O 1
ATOM 952 N N . THR A 1 127 ? -5.027 -11.851 -12.295 1.00 96.25 127 THR A N 1
ATOM 953 C CA . THR A 1 127 ? -5.560 -10.521 -11.978 1.00 96.25 127 THR A CA 1
ATOM 954 C C . THR A 1 127 ? -5.097 -10.060 -10.599 1.00 96.25 127 THR A C 1
ATOM 956 O O . THR A 1 127 ? -5.239 -10.779 -9.606 1.00 96.25 127 THR A O 1
ATOM 959 N N . TYR A 1 128 ? -4.585 -8.837 -10.530 1.00 97.81 128 TYR A N 1
ATOM 960 C CA . TYR A 1 128 ? -4.193 -8.149 -9.307 1.00 97.81 128 TYR A CA 1
ATOM 961 C C . TYR A 1 128 ? -4.919 -6.817 -9.196 1.00 97.81 128 TYR A C 1
ATOM 963 O O . TYR A 1 128 ? -5.182 -6.158 -10.201 1.00 97.81 128 TYR A O 1
ATOM 971 N N . HIS A 1 129 ? -5.145 -6.384 -7.961 1.00 98.44 129 HIS A N 1
ATOM 972 C CA . HIS A 1 129 ? -5.421 -4.984 -7.692 1.00 98.44 129 HIS A CA 1
ATOM 973 C C . HIS A 1 129 ? -4.131 -4.185 -7.860 1.00 98.44 129 HIS A C 1
ATOM 975 O O . HIS A 1 129 ? -3.054 -4.645 -7.472 1.00 98.44 129 HIS A O 1
ATOM 981 N N . VAL A 1 130 ? -4.233 -2.985 -8.420 1.00 97.56 130 VAL A N 1
ATOM 982 C CA . VAL A 1 130 ? -3.079 -2.168 -8.789 1.00 97.56 130 VAL A CA 1
ATOM 983 C C . VAL A 1 130 ? -3.218 -0.761 -8.254 1.00 97.56 130 VAL A C 1
ATOM 985 O O . VAL A 1 130 ? -4.256 -0.119 -8.405 1.00 97.56 130 VAL A O 1
ATOM 988 N N . PHE A 1 131 ? -2.132 -0.286 -7.656 1.00 97.50 131 PHE A N 1
ATOM 989 C CA . PHE A 1 131 ? -1.892 1.104 -7.301 1.00 97.50 131 PHE A CA 1
ATOM 990 C C . PHE A 1 131 ? -0.755 1.626 -8.187 1.00 97.50 131 PHE A C 1
ATOM 992 O O . PHE A 1 131 ? 0.308 1.010 -8.233 1.00 97.50 131 PHE A O 1
ATOM 999 N N . SER A 1 132 ? -0.966 2.735 -8.899 1.00 95.56 132 SER A N 1
ATOM 1000 C CA . SER A 1 132 ? 0.049 3.319 -9.784 1.00 95.56 132 SER A CA 1
ATOM 1001 C C . SER A 1 132 ? 0.197 4.827 -9.606 1.00 95.56 132 SER A C 1
ATOM 1003 O O . SER A 1 132 ? -0.791 5.557 -9.555 1.00 95.56 132 SER A O 1
ATOM 1005 N N . GLY A 1 133 ? 1.442 5.304 -9.566 1.00 93.12 133 GLY A N 1
ATOM 1006 C CA . GLY A 1 133 ? 1.769 6.734 -9.572 1.00 93.12 133 GLY A CA 1
ATOM 1007 C C . GLY A 1 133 ? 1.838 7.376 -10.964 1.00 93.12 133 GLY A C 1
ATOM 1008 O O . GLY A 1 133 ? 2.134 8.571 -11.049 1.00 93.12 133 GLY A O 1
ATOM 1009 N N . ASN A 1 134 ? 1.555 6.603 -12.022 1.00 83.56 134 ASN A N 1
ATOM 1010 C CA . ASN A 1 134 ? 1.721 6.960 -13.433 1.00 83.56 134 ASN A CA 1
ATOM 1011 C C . ASN A 1 134 ? 3.149 7.428 -13.776 1.00 83.56 134 ASN A C 1
ATOM 1013 O O . ASN A 1 134 ? 3.478 8.614 -13.676 1.00 83.56 134 ASN A O 1
ATOM 1017 N N . GLY A 1 135 ? 3.990 6.477 -14.174 1.00 81.75 135 GLY A N 1
ATOM 1018 C CA . GLY A 1 135 ? 5.396 6.684 -14.499 1.00 81.75 135 GLY A CA 1
ATOM 1019 C C . GLY A 1 135 ? 6.028 5.399 -15.029 1.00 81.75 135 GLY A C 1
ATOM 1020 O O . GLY A 1 135 ? 5.389 4.639 -15.752 1.00 81.75 135 GLY A O 1
ATOM 1021 N N . ASP A 1 136 ? 7.278 5.140 -14.656 1.00 87.25 136 ASP A N 1
ATOM 1022 C CA . ASP A 1 136 ? 7.963 3.898 -15.017 1.00 87.25 136 ASP A CA 1
ATOM 1023 C C . ASP A 1 136 ? 7.455 2.689 -14.187 1.00 87.25 136 ASP A C 1
ATOM 1025 O O . ASP A 1 136 ? 6.694 2.867 -13.227 1.00 87.25 136 ASP A O 1
ATOM 1029 N N . PRO A 1 137 ? 7.850 1.446 -14.520 1.00 90.56 137 PRO A N 1
ATOM 1030 C CA . PRO A 1 137 ? 7.394 0.241 -13.822 1.00 90.56 137 PRO A CA 1
ATOM 1031 C C . PRO A 1 137 ? 7.616 0.209 -12.297 1.00 90.56 137 PRO A C 1
ATOM 1033 O O . PRO A 1 137 ? 6.906 -0.517 -11.602 1.00 90.56 137 PRO A O 1
ATOM 1036 N N . THR A 1 138 ? 8.549 0.997 -11.748 1.00 93.25 138 THR A N 1
ATOM 1037 C CA . THR A 1 138 ? 8.757 1.110 -10.289 1.00 93.25 138 THR A CA 1
ATOM 1038 C C . THR A 1 138 ? 7.628 1.866 -9.590 1.00 93.25 138 THR A C 1
ATOM 1040 O O . THR A 1 138 ? 7.443 1.734 -8.381 1.00 93.25 138 THR A O 1
ATOM 1043 N N . SER A 1 139 ? 6.820 2.604 -10.357 1.00 94.06 139 SER A N 1
ATOM 1044 C CA . SER A 1 139 ? 5.640 3.321 -9.879 1.00 94.06 139 SER A CA 1
ATOM 1045 C C . SER A 1 139 ? 4.388 2.448 -9.761 1.00 94.06 139 SER A C 1
ATOM 1047 O O . SER A 1 139 ? 3.288 2.988 -9.638 1.00 94.06 139 SER A O 1
ATOM 1049 N N . VAL A 1 140 ? 4.514 1.120 -9.848 1.00 95.75 140 VAL A N 1
ATOM 1050 C CA . VAL A 1 140 ? 3.378 0.192 -9.854 1.00 95.75 140 VAL A CA 1
ATOM 1051 C C . VAL A 1 140 ? 3.489 -0.804 -8.708 1.00 95.75 140 VAL A C 1
ATOM 1053 O O . VAL A 1 140 ? 4.505 -1.477 -8.530 1.00 95.75 140 VAL A O 1
ATOM 1056 N N . LEU A 1 141 ? 2.401 -0.922 -7.951 1.00 97.81 141 LEU A N 1
ATOM 1057 C CA . LEU A 1 141 ? 2.254 -1.859 -6.850 1.00 97.81 141 LEU A CA 1
ATOM 1058 C C . LEU A 1 141 ? 1.053 -2.770 -7.112 1.00 97.81 141 LEU A C 1
ATOM 1060 O O . LEU A 1 141 ? -0.095 -2.322 -7.085 1.00 97.81 141 LEU A O 1
ATOM 1064 N N . TYR A 1 142 ? 1.324 -4.050 -7.347 1.00 98.38 142 TYR A N 1
ATOM 1065 C CA . TYR A 1 142 ? 0.306 -5.087 -7.516 1.00 98.38 142 TYR A CA 1
ATOM 1066 C C . TYR A 1 142 ? 0.031 -5.749 -6.173 1.00 98.38 142 TYR A C 1
ATOM 1068 O O . TYR A 1 142 ? 0.968 -5.993 -5.411 1.00 98.38 142 TYR A O 1
ATOM 1076 N N . TYR A 1 143 ? -1.220 -6.092 -5.875 1.00 98.56 143 TYR A N 1
ATOM 1077 C CA . TYR A 1 143 ? -1.548 -6.810 -4.649 1.00 98.56 143 TYR A CA 1
ATOM 1078 C C . TYR A 1 143 ? -2.799 -7.684 -4.758 1.00 98.56 143 TYR A C 1
ATOM 1080 O O . TYR A 1 143 ? -3.705 -7.447 -5.556 1.00 98.56 143 TYR A O 1
ATOM 1088 N N . GLN A 1 144 ? -2.825 -8.713 -3.916 1.00 97.88 144 GLN A N 1
ATOM 1089 C CA . GLN A 1 144 ? -3.949 -9.612 -3.679 1.00 97.88 144 GLN A CA 1
ATOM 1090 C C . GLN A 1 144 ? -4.175 -9.743 -2.174 1.00 97.88 144 GLN A C 1
ATOM 1092 O O . GLN A 1 144 ? -3.242 -9.603 -1.379 1.00 97.88 144 GLN A O 1
ATOM 1097 N N . ILE A 1 145 ? -5.421 -10.007 -1.794 1.00 97.19 145 ILE A N 1
ATOM 1098 C CA . ILE A 1 145 ? -5.847 -10.123 -0.401 1.00 97.19 145 ILE A CA 1
ATOM 1099 C C . ILE A 1 145 ? -6.402 -11.534 -0.205 1.00 97.19 145 ILE A C 1
ATOM 1101 O O . ILE A 1 145 ? -7.382 -11.898 -0.848 1.00 97.19 145 ILE A O 1
ATOM 1105 N N . ASP A 1 146 ? -5.788 -12.301 0.692 1.00 96.25 146 ASP A N 1
ATOM 1106 C CA . ASP A 1 146 ? -6.256 -13.619 1.126 1.00 96.25 146 ASP A CA 1
ATOM 1107 C C . ASP A 1 146 ? -6.382 -13.635 2.656 1.00 96.25 146 ASP A C 1
ATOM 1109 O O . ASP A 1 146 ? -5.413 -13.818 3.404 1.00 96.25 146 ASP A O 1
ATOM 1113 N N . GLY A 1 147 ? -7.592 -13.337 3.134 1.00 94.75 147 GLY A N 1
ATOM 1114 C CA . GLY A 1 147 ? -7.877 -13.174 4.557 1.00 94.75 147 GLY A CA 1
ATOM 1115 C C . GLY A 1 147 ? -7.018 -12.081 5.202 1.00 94.75 147 GLY A C 1
ATOM 1116 O O . GLY A 1 147 ? -7.146 -10.901 4.886 1.00 94.75 147 GLY A O 1
ATOM 1117 N N . ASP A 1 148 ? -6.156 -12.475 6.143 1.00 96.81 148 ASP A N 1
ATOM 1118 C CA . ASP A 1 148 ? -5.224 -11.566 6.827 1.00 96.81 148 ASP A CA 1
ATOM 1119 C C . ASP A 1 148 ? -3.905 -11.381 6.064 1.00 96.81 148 ASP A C 1
ATOM 1121 O O . ASP A 1 148 ? -3.082 -10.576 6.479 1.00 96.81 148 ASP A O 1
ATOM 1125 N N . THR A 1 149 ? -3.664 -12.111 4.975 1.00 98.19 149 THR A N 1
ATOM 1126 C CA . THR A 1 149 ? -2.410 -12.026 4.218 1.00 98.19 149 THR A CA 1
ATOM 1127 C C . THR A 1 149 ? -2.601 -11.169 2.978 1.00 98.19 149 THR A C 1
ATOM 1129 O O . THR A 1 149 ? -3.491 -11.407 2.166 1.00 98.19 149 THR A O 1
ATOM 1132 N N . ILE A 1 150 ? -1.728 -10.181 2.809 1.00 98.38 150 ILE A N 1
ATOM 1133 C CA . ILE A 1 150 ? -1.626 -9.382 1.592 1.00 98.38 150 ILE A CA 1
ATOM 1134 C C . ILE A 1 150 ? -0.337 -9.783 0.896 1.00 98.38 150 ILE A C 1
ATOM 1136 O O . ILE A 1 150 ? 0.751 -9.561 1.434 1.00 98.38 150 ILE A O 1
ATOM 1140 N N . THR A 1 151 ? -0.461 -10.347 -0.299 1.00 98.50 151 THR A N 1
ATOM 1141 C CA . THR A 1 151 ? 0.673 -10.599 -1.190 1.00 98.50 151 THR A CA 1
ATOM 1142 C C . THR A 1 151 ? 0.796 -9.415 -2.127 1.00 98.50 151 THR A C 1
ATOM 1144 O O . THR A 1 151 ? -0.181 -9.056 -2.782 1.00 98.50 151 THR A O 1
ATOM 1147 N N . TYR A 1 152 ? 1.975 -8.805 -2.199 1.00 98.50 152 TYR A N 1
ATOM 1148 C CA . TYR A 1 152 ? 2.218 -7.650 -3.052 1.00 98.50 152 TYR A CA 1
ATOM 1149 C C . TYR A 1 152 ? 3.495 -7.800 -3.870 1.00 98.50 152 TYR A C 1
ATOM 1151 O O . TYR A 1 152 ? 4.448 -8.468 -3.455 1.00 98.50 152 TYR A O 1
ATOM 1159 N N . ARG A 1 153 ? 3.485 -7.194 -5.057 1.00 98.31 153 ARG A N 1
ATOM 1160 C CA . ARG A 1 153 ? 4.552 -7.289 -6.050 1.00 98.31 153 ARG A CA 1
ATOM 1161 C C . ARG A 1 153 ? 4.919 -5.915 -6.587 1.00 98.31 153 ARG A C 1
ATOM 1163 O O . ARG A 1 153 ? 4.044 -5.070 -6.775 1.00 98.31 153 ARG A O 1
ATOM 1170 N N . TYR A 1 154 ? 6.206 -5.715 -6.828 1.00 97.25 154 TYR A N 1
ATOM 1171 C CA . TYR A 1 154 ? 6.783 -4.460 -7.308 1.00 97.25 154 TYR A CA 1
ATOM 1172 C C . TYR A 1 154 ? 8.081 -4.739 -8.068 1.00 97.25 154 TYR A C 1
ATOM 1174 O O . TYR A 1 154 ? 8.709 -5.778 -7.861 1.00 97.25 154 TYR A O 1
ATOM 1182 N N . VAL A 1 155 ? 8.494 -3.812 -8.928 1.00 96.31 155 VAL A N 1
ATOM 1183 C CA . VAL A 1 155 ? 9.796 -3.881 -9.606 1.00 96.31 155 VAL A CA 1
ATOM 1184 C C . VAL A 1 155 ? 10.906 -3.512 -8.621 1.00 96.31 155 VAL A C 1
ATOM 1186 O O . VAL A 1 155 ? 10.916 -2.406 -8.084 1.00 96.31 155 VAL A O 1
ATOM 1189 N N . ASP A 1 156 ? 11.829 -4.441 -8.362 1.00 95.75 156 ASP A N 1
ATOM 1190 C CA . ASP A 1 156 ? 12.952 -4.255 -7.439 1.00 95.75 156 ASP A CA 1
ATOM 1191 C C . ASP A 1 156 ? 14.227 -3.889 -8.200 1.00 95.75 156 ASP A C 1
ATOM 1193 O O . ASP A 1 156 ? 14.913 -4.736 -8.770 1.00 95.75 156 ASP A O 1
ATOM 1197 N N . VAL A 1 157 ? 14.557 -2.602 -8.175 1.00 94.25 157 VAL A N 1
ATOM 1198 C CA . VAL A 1 157 ? 15.731 -2.049 -8.860 1.00 94.25 157 VAL A CA 1
ATOM 1199 C C . VAL A 1 157 ? 17.017 -2.135 -8.036 1.00 94.25 157 VAL A C 1
ATOM 1201 O O . VAL A 1 157 ? 18.063 -1.701 -8.506 1.00 94.25 157 VAL A O 1
ATOM 1204 N N . SER A 1 158 ? 16.981 -2.691 -6.819 1.00 92.81 158 SER A N 1
ATOM 1205 C CA . SER A 1 158 ? 18.115 -2.625 -5.880 1.00 92.81 158 SER A CA 1
ATOM 1206 C C . SER A 1 158 ? 19.403 -3.264 -6.412 1.00 92.81 158 SER A C 1
ATOM 1208 O O . SER A 1 158 ? 20.487 -2.910 -5.958 1.00 92.81 158 SER A O 1
ATOM 1210 N N . ASN A 1 159 ? 19.291 -4.215 -7.346 1.00 90.44 159 ASN A N 1
ATOM 1211 C CA . ASN A 1 159 ? 20.422 -4.939 -7.938 1.00 90.44 159 ASN A CA 1
ATOM 1212 C C . ASN A 1 159 ? 20.356 -4.990 -9.475 1.00 90.44 159 ASN A C 1
ATOM 1214 O O . ASN A 1 159 ? 20.913 -5.907 -10.075 1.00 90.44 159 ASN A O 1
ATOM 1218 N N . ALA A 1 160 ? 19.633 -4.061 -10.102 1.00 90.25 160 ALA A N 1
ATOM 1219 C CA . ALA A 1 160 ? 19.455 -4.025 -11.549 1.00 90.25 160 ALA A CA 1
ATOM 1220 C C . ALA A 1 160 ? 20.221 -2.850 -12.164 1.00 90.25 160 ALA A C 1
ATOM 1222 O O . ALA A 1 160 ? 20.218 -1.751 -11.612 1.00 90.25 160 ALA A O 1
ATOM 1223 N N . ASP A 1 161 ? 20.832 -3.070 -13.330 1.00 91.25 161 ASP A N 1
ATOM 1224 C CA . ASP A 1 161 ? 21.541 -2.015 -14.065 1.00 91.25 161 ASP A CA 1
ATOM 1225 C C . ASP A 1 161 ? 20.571 -0.971 -14.644 1.00 91.25 161 ASP A C 1
ATOM 1227 O O . ASP A 1 161 ? 20.914 0.204 -14.792 1.00 91.25 161 ASP A O 1
ATOM 1231 N N . CYS A 1 162 ? 19.338 -1.382 -14.954 1.00 91.06 162 CYS A N 1
ATOM 1232 C CA . CYS A 1 162 ? 18.261 -0.493 -15.366 1.00 91.06 162 CYS A CA 1
ATOM 1233 C C . CYS A 1 162 ? 16.882 -1.049 -14.974 1.00 91.06 162 CYS A C 1
ATOM 1235 O O . CYS A 1 162 ? 16.739 -2.222 -14.631 1.00 91.06 162 CYS A O 1
ATOM 1237 N N . VAL A 1 163 ? 15.844 -0.208 -15.055 1.00 91.38 163 VAL A N 1
ATOM 1238 C CA . VAL A 1 163 ? 14.462 -0.592 -14.704 1.00 91.38 163 VAL A CA 1
ATOM 1239 C C . VAL A 1 163 ? 13.926 -1.716 -15.599 1.00 91.38 163 VAL A C 1
ATOM 1241 O O . VAL A 1 163 ? 13.142 -2.534 -15.132 1.00 91.38 163 VAL A O 1
ATOM 1244 N N . ALA A 1 164 ? 14.349 -1.782 -16.866 1.00 90.75 164 ALA A N 1
ATOM 1245 C CA . ALA A 1 164 ? 13.864 -2.791 -17.810 1.00 90.75 164 ALA A CA 1
ATOM 1246 C C . ALA A 1 164 ? 14.328 -4.216 -17.460 1.00 90.75 164 ALA A C 1
ATOM 1248 O O . ALA A 1 164 ? 13.606 -5.171 -17.734 1.00 90.75 164 ALA A O 1
ATOM 1249 N N . ASP A 1 165 ? 15.493 -4.344 -16.818 1.00 91.56 165 ASP A N 1
ATOM 1250 C CA . ASP A 1 165 ? 16.073 -5.630 -16.412 1.00 91.56 165 ASP A CA 1
ATOM 1251 C C . ASP A 1 165 ? 15.761 -5.979 -14.948 1.00 91.56 165 ASP A C 1
ATOM 1253 O O . ASP A 1 165 ? 16.146 -7.040 -14.448 1.00 91.56 165 ASP A O 1
ATOM 1257 N N . ALA A 1 166 ? 15.081 -5.080 -14.232 1.00 95.56 166 ALA A N 1
ATOM 1258 C CA . ALA A 1 166 ? 14.790 -5.251 -12.822 1.00 95.56 166 ALA A CA 1
ATOM 1259 C C . ALA A 1 166 ? 13.729 -6.344 -12.599 1.00 95.56 166 ALA A C 1
ATOM 1261 O O . ALA A 1 166 ? 12.657 -6.315 -13.214 1.00 95.56 166 ALA A O 1
ATOM 1262 N N . PRO A 1 167 ? 13.983 -7.313 -11.702 1.00 95.56 167 PRO A N 1
ATOM 1263 C CA . PRO A 1 167 ? 13.023 -8.368 -11.422 1.00 95.56 167 PRO A CA 1
ATOM 1264 C C . PRO A 1 167 ? 11.810 -7.833 -10.655 1.00 95.56 167 PRO A C 1
ATOM 1266 O O . PRO A 1 167 ? 11.891 -6.869 -9.891 1.00 95.56 167 PRO A O 1
ATOM 1269 N N . ILE A 1 168 ? 10.681 -8.530 -10.780 1.00 96.31 168 ILE A N 1
ATOM 1270 C CA . ILE A 1 168 ? 9.525 -8.303 -9.912 1.00 96.31 168 ILE A CA 1
ATOM 1271 C C . ILE A 1 168 ? 9.732 -9.064 -8.601 1.00 96.31 168 ILE A C 1
ATOM 1273 O O . ILE A 1 168 ? 9.723 -10.297 -8.569 1.00 96.31 168 ILE A O 1
ATOM 1277 N N . ALA A 1 169 ? 9.860 -8.334 -7.499 1.00 97.12 169 ALA A N 1
ATOM 1278 C CA . ALA A 1 169 ? 9.861 -8.912 -6.166 1.00 97.12 169 ALA A CA 1
ATOM 1279 C C . ALA A 1 169 ? 8.435 -9.252 -5.723 1.00 97.12 169 ALA A C 1
ATOM 1281 O O . ALA A 1 169 ? 7.480 -8.543 -6.032 1.00 97.12 169 ALA A O 1
ATOM 1282 N N . THR A 1 170 ? 8.299 -10.329 -4.947 1.00 98.19 170 THR A N 1
ATOM 1283 C CA . THR A 1 170 ? 7.049 -10.710 -4.278 1.00 98.19 170 THR A CA 1
ATOM 1284 C C . THR A 1 170 ? 7.274 -10.726 -2.776 1.00 98.19 170 THR A C 1
ATOM 1286 O O . THR A 1 170 ? 8.252 -11.300 -2.288 1.00 98.19 170 THR A O 1
ATOM 1289 N N . LYS A 1 171 ? 6.379 -10.082 -2.035 1.00 98.44 171 LYS A N 1
ATOM 1290 C CA . LYS A 1 171 ? 6.429 -9.968 -0.578 1.00 98.44 171 LYS A CA 1
ATOM 1291 C C . LYS A 1 171 ? 5.039 -10.185 0.007 1.00 98.44 171 LYS A C 1
ATOM 1293 O O . LYS A 1 171 ? 4.032 -10.114 -0.693 1.00 98.44 171 LYS A O 1
ATOM 1298 N N . THR A 1 172 ? 4.996 -10.425 1.311 1.00 98.56 172 THR A N 1
ATOM 1299 C CA . THR A 1 172 ? 3.750 -10.595 2.059 1.00 98.56 172 THR A CA 1
ATOM 1300 C C . THR A 1 172 ? 3.747 -9.727 3.307 1.00 98.56 172 THR A C 1
ATOM 1302 O O . THR A 1 172 ? 4.776 -9.594 3.972 1.00 98.56 172 THR A O 1
ATOM 1305 N N . ILE A 1 173 ? 2.585 -9.194 3.670 1.00 98.56 173 ILE A N 1
ATOM 1306 C CA . ILE A 1 173 ? 2.358 -8.484 4.933 1.00 98.56 173 ILE A CA 1
ATOM 1307 C C . ILE A 1 173 ? 0.978 -8.830 5.492 1.00 98.56 173 ILE A C 1
ATOM 1309 O O . ILE A 1 173 ? 0.068 -9.150 4.731 1.00 98.56 173 ILE A O 1
ATOM 1313 N N . SER A 1 174 ? 0.808 -8.779 6.816 1.00 98.19 174 SER A N 1
ATOM 1314 C CA . SER A 1 174 ? -0.509 -8.997 7.412 1.00 98.19 174 SER A CA 1
ATOM 1315 C C . SER A 1 174 ? -1.373 -7.736 7.384 1.00 98.19 174 SER A C 1
ATOM 1317 O O . SER A 1 174 ? -0.909 -6.635 7.705 1.00 98.19 174 SER A O 1
ATOM 1319 N N . LEU A 1 175 ? -2.658 -7.900 7.072 1.00 98.00 175 LEU A N 1
ATOM 1320 C CA . LEU A 1 175 ? -3.648 -6.831 7.125 1.00 98.00 175 LEU A CA 1
ATOM 1321 C C . LEU A 1 175 ? -3.765 -6.278 8.547 1.00 98.00 175 LEU A C 1
ATOM 1323 O O . LEU A 1 175 ? -3.803 -5.064 8.730 1.00 98.00 175 LEU A O 1
ATOM 1327 N N . LYS A 1 176 ? -3.735 -7.139 9.571 1.00 97.50 176 LYS A N 1
ATOM 1328 C CA . LYS A 1 176 ? -3.704 -6.708 10.979 1.00 97.50 176 LYS A CA 1
ATOM 1329 C C . LYS A 1 176 ? -2.561 -5.746 11.284 1.00 97.50 176 LYS A C 1
ATOM 1331 O O . LYS A 1 176 ? -2.784 -4.772 12.003 1.00 97.50 176 LYS A O 1
ATOM 1336 N N . ARG A 1 177 ? -1.357 -5.988 10.751 1.00 97.81 177 ARG A N 1
ATOM 1337 C CA . ARG A 1 177 ? -0.221 -5.076 10.944 1.00 97.81 177 ARG A CA 1
ATOM 1338 C C . ARG A 1 177 ? -0.509 -3.724 10.304 1.00 97.81 177 ARG A C 1
ATOM 1340 O O . ARG A 1 177 ? -0.398 -2.706 10.976 1.00 97.81 177 ARG A O 1
ATOM 1347 N N . LEU A 1 178 ? -0.961 -3.718 9.052 1.00 98.38 178 LEU A N 1
ATOM 1348 C CA . LEU A 1 178 ? -1.318 -2.481 8.357 1.00 98.38 178 LEU A CA 1
ATOM 1349 C C . LEU A 1 178 ? -2.425 -1.700 9.084 1.00 98.38 178 LEU A C 1
ATOM 1351 O O . LEU A 1 178 ? -2.338 -0.483 9.226 1.00 98.38 178 LEU A O 1
ATOM 1355 N N . VAL A 1 179 ? -3.444 -2.389 9.602 1.00 98.00 179 VAL A N 1
ATOM 1356 C CA . VAL A 1 179 ? -4.517 -1.775 10.399 1.00 98.00 179 VAL A CA 1
ATOM 1357 C C . VAL A 1 179 ? -3.971 -1.166 11.686 1.00 98.00 179 VAL A C 1
ATOM 1359 O O . VAL A 1 179 ? -4.334 -0.041 12.035 1.00 98.00 179 VAL A O 1
ATOM 1362 N N . ASN A 1 180 ? -3.101 -1.883 12.395 1.00 97.75 180 ASN A N 1
ATOM 1363 C CA . ASN A 1 180 ? -2.481 -1.379 13.614 1.00 97.75 180 ASN A CA 1
ATOM 1364 C C . ASN A 1 180 ? -1.653 -0.114 13.346 1.00 97.75 180 ASN A C 1
ATOM 1366 O O . ASN A 1 180 ? -1.773 0.880 14.065 1.00 97.75 180 ASN A O 1
ATOM 1370 N N . ASP A 1 181 ? -0.863 -0.133 12.278 1.00 97.81 181 ASP A N 1
ATOM 1371 C CA . ASP A 1 181 ? 0.093 0.926 11.980 1.00 97.81 181 ASP A CA 1
ATOM 1372 C C . ASP A 1 181 ? -0.613 2.164 11.396 1.00 97.81 181 ASP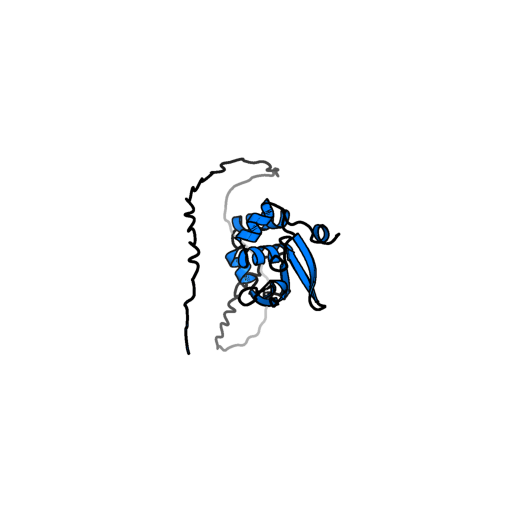 A C 1
ATOM 1374 O O . ASP A 1 181 ? -0.296 3.294 11.780 1.00 97.81 181 ASP A O 1
ATOM 1378 N N . TYR A 1 182 ? -1.649 1.976 10.570 1.00 98.12 182 TYR A N 1
ATOM 1379 C CA . TYR A 1 182 ? -2.219 3.042 9.735 1.00 98.12 182 TYR A CA 1
ATOM 1380 C C . TYR A 1 182 ? -3.739 3.244 9.853 1.00 98.12 182 TYR A C 1
ATOM 1382 O O . TYR A 1 182 ? -4.260 4.160 9.228 1.00 98.12 182 TYR A O 1
ATOM 1390 N N 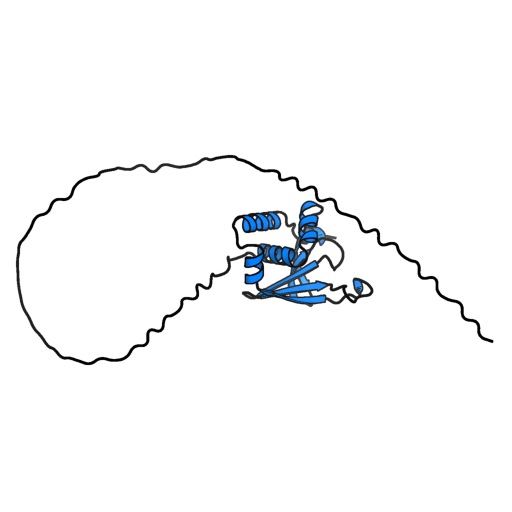. TYR A 1 183 ? -4.478 2.452 10.640 1.00 97.75 183 TYR A N 1
ATOM 1391 C CA . TYR A 1 183 ? -5.956 2.533 10.684 1.00 97.75 183 TYR A CA 1
ATOM 1392 C C . TYR A 1 183 ? -6.578 2.373 12.092 1.00 97.75 183 TYR A C 1
ATOM 1394 O O . TYR A 1 183 ? -7.801 2.293 12.252 1.00 97.75 183 TYR A O 1
ATOM 1402 N N . ASN A 1 184 ? -5.759 2.343 13.150 1.00 96.38 184 ASN A N 1
ATOM 1403 C CA . ASN A 1 184 ? -6.207 1.993 14.504 1.00 96.38 184 ASN A CA 1
ATOM 1404 C C . ASN A 1 184 ? -6.983 3.103 15.244 1.00 96.38 18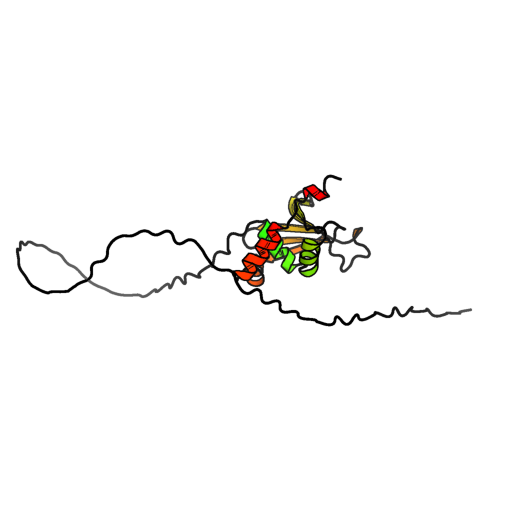4 ASN A C 1
ATOM 1406 O O . ASN A 1 184 ? -7.838 2.802 16.080 1.00 96.38 184 ASN A O 1
ATOM 1410 N N . THR A 1 185 ? -6.771 4.378 14.915 1.00 97.19 185 THR A N 1
ATOM 1411 C CA . THR A 1 185 ? -7.481 5.516 15.531 1.00 97.19 185 THR A CA 1
ATOM 1412 C C . THR A 1 185 ? -8.461 6.173 14.566 1.00 97.19 185 THR A C 1
ATOM 1414 O O . THR A 1 185 ? -8.299 6.095 13.351 1.00 97.19 185 THR A O 1
ATOM 1417 N N . SER A 1 186 ? -9.469 6.878 15.090 1.00 97.31 186 SER A N 1
ATOM 1418 C CA . SER A 1 186 ? -10.428 7.611 14.247 1.00 97.31 186 SER A CA 1
ATOM 1419 C C . SER A 1 186 ? -9.754 8.643 13.337 1.00 97.31 186 SER A C 1
ATOM 1421 O O . SER A 1 186 ? -10.170 8.786 12.193 1.00 97.31 186 SER A O 1
ATOM 1423 N N . ALA A 1 187 ? -8.690 9.306 13.807 1.00 98.12 187 ALA A N 1
ATOM 1424 C CA . ALA A 1 187 ? -7.923 10.260 13.005 1.00 98.12 187 ALA A CA 1
ATOM 1425 C C . ALA A 1 187 ? -7.235 9.580 11.811 1.00 98.12 187 ALA A C 1
ATOM 1427 O O . ALA A 1 187 ? -7.394 10.026 10.680 1.00 98.12 187 ALA A O 1
ATOM 1428 N N . LYS A 1 188 ? -6.560 8.447 12.043 1.00 97.75 188 LYS A N 1
ATOM 1429 C CA . LYS A 1 188 ? -5.922 7.672 10.970 1.00 97.75 188 LYS A CA 1
ATOM 1430 C C . LYS A 1 188 ? -6.935 7.114 9.969 1.00 97.75 188 LYS A C 1
ATOM 1432 O O . LYS A 1 188 ? -6.691 7.126 8.769 1.00 97.75 188 LYS A O 1
ATOM 1437 N N . ARG A 1 189 ? -8.110 6.681 10.442 1.00 97.94 189 ARG A N 1
ATOM 1438 C CA . ARG A 1 189 ? -9.203 6.259 9.553 1.00 97.94 189 ARG A CA 1
ATOM 1439 C C . ARG A 1 189 ? -9.671 7.388 8.644 1.00 97.94 189 ARG A C 1
ATOM 1441 O O . ARG A 1 189 ? -9.846 7.171 7.450 1.00 97.94 189 ARG A O 1
ATOM 1448 N N . ALA A 1 190 ? -9.862 8.583 9.201 1.00 98.00 190 ALA A N 1
ATOM 1449 C CA . ALA A 1 190 ? -10.240 9.759 8.425 1.00 98.00 190 ALA A CA 1
ATOM 1450 C C . ALA A 1 190 ? -9.162 10.127 7.395 1.00 98.00 190 ALA A C 1
ATOM 1452 O O . ALA A 1 190 ? -9.495 10.397 6.245 1.00 98.00 190 ALA A O 1
ATOM 1453 N N . GLU A 1 191 ? -7.885 10.066 7.782 1.00 97.50 191 GLU A N 1
ATOM 1454 C CA . GLU A 1 191 ? -6.750 10.306 6.886 1.00 97.50 191 GLU A CA 1
ATOM 1455 C C . GLU A 1 191 ? -6.743 9.320 5.705 1.00 97.50 191 GLU A C 1
ATOM 1457 O O . GLU A 1 191 ? -6.768 9.737 4.548 1.00 97.50 191 GLU A O 1
ATOM 1462 N N . VAL A 1 192 ? -6.810 8.014 5.984 1.00 98.25 192 VAL A N 1
ATOM 1463 C CA . VAL A 1 192 ? -6.842 6.959 4.957 1.00 98.25 192 VAL A CA 1
ATOM 1464 C C . VAL A 1 192 ? -8.050 7.102 4.038 1.00 98.25 192 VAL A C 1
ATOM 1466 O O . VAL A 1 192 ? -7.910 7.007 2.821 1.00 98.25 192 VAL A O 1
ATOM 1469 N N . ASN A 1 193 ? -9.233 7.377 4.587 1.00 97.56 193 ASN A N 1
ATOM 1470 C CA . ASN A 1 193 ? -10.432 7.590 3.776 1.00 97.56 193 ASN A CA 1
ATOM 1471 C C . ASN A 1 193 ? -10.308 8.841 2.892 1.00 97.56 193 ASN A C 1
ATOM 1473 O O . ASN A 1 193 ? -10.795 8.839 1.762 1.00 97.56 193 ASN A O 1
ATOM 1477 N N . GLY A 1 194 ? -9.611 9.875 3.370 1.00 97.62 194 GLY A N 1
ATOM 1478 C CA . GLY A 1 194 ? -9.260 11.050 2.577 1.00 97.62 194 GLY A CA 1
ATOM 1479 C C . GLY A 1 194 ? -8.330 10.720 1.407 1.00 97.62 194 GLY A C 1
ATOM 1480 O O . GLY A 1 194 ? -8.532 11.240 0.312 1.00 97.62 194 GLY A O 1
ATOM 1481 N N . TYR A 1 195 ? -7.355 9.827 1.598 1.00 98.06 195 TYR A N 1
ATOM 1482 C CA . TYR A 1 195 ? -6.503 9.342 0.506 1.00 98.06 195 TYR A CA 1
ATOM 1483 C C . TYR A 1 195 ? -7.288 8.509 -0.510 1.00 98.06 195 TYR A C 1
ATOM 1485 O O . TYR A 1 195 ? -7.182 8.757 -1.708 1.00 98.06 195 TYR A O 1
ATOM 1493 N N . VAL A 1 196 ? -8.136 7.584 -0.049 1.00 97.81 196 VAL A N 1
ATOM 1494 C CA . VAL A 1 196 ? -8.969 6.744 -0.929 1.00 97.81 196 VAL A CA 1
ATOM 1495 C C . VAL A 1 196 ? -9.880 7.589 -1.823 1.00 97.81 196 VAL A C 1
ATOM 1497 O O . VAL A 1 196 ? -10.038 7.276 -3.001 1.00 97.81 196 VAL A O 1
ATOM 1500 N N . ALA A 1 197 ? -10.452 8.671 -1.290 1.00 97.12 197 ALA A N 1
ATOM 1501 C CA . ALA A 1 197 ? -11.335 9.567 -2.038 1.00 97.12 197 ALA A CA 1
ATOM 1502 C C . ALA A 1 197 ? -10.628 10.343 -3.166 1.00 97.12 197 ALA A C 1
ATOM 1504 O O . ALA A 1 197 ? -11.293 10.829 -4.075 1.00 97.12 197 ALA A O 1
ATOM 1505 N N . LYS A 1 198 ? -9.296 10.460 -3.115 1.00 97.00 198 LYS A N 1
ATOM 1506 C CA . LYS A 1 198 ? -8.474 11.138 -4.129 1.00 97.00 198 LYS A CA 1
ATOM 1507 C C . LYS A 1 198 ? -7.962 10.196 -5.227 1.00 97.00 198 LYS A C 1
ATOM 1509 O O . LYS A 1 198 ? -7.358 10.669 -6.188 1.00 97.00 198 LYS A O 1
ATOM 1514 N N . LEU A 1 199 ? -8.164 8.883 -5.086 1.00 96.94 199 LEU A N 1
ATOM 1515 C CA . LEU A 1 199 ? -7.706 7.906 -6.072 1.00 96.94 199 LEU A CA 1
ATOM 1516 C C . LEU A 1 199 ? -8.473 8.058 -7.387 1.00 96.94 199 LEU A C 1
ATOM 1518 O O . LEU A 1 199 ? -9.706 8.039 -7.408 1.00 96.94 199 LEU A O 1
ATOM 1522 N N . LYS A 1 200 ? -7.726 8.123 -8.485 1.00 96.19 200 LYS A N 1
ATOM 1523 C CA . LYS A 1 200 ? -8.255 8.120 -9.849 1.00 96.19 200 LYS A CA 1
ATOM 1524 C C . LYS A 1 200 ? -8.397 6.684 -10.369 1.00 96.19 200 LYS A C 1
ATOM 1526 O O . LYS A 1 200 ? -7.659 5.801 -9.929 1.00 96.19 200 LYS A O 1
ATOM 1531 N N . PRO A 1 201 ? -9.333 6.393 -11.280 1.00 95.94 201 PRO A N 1
ATOM 1532 C CA . PRO A 1 201 ? -9.418 5.088 -11.925 1.00 95.94 201 PRO A CA 1
ATOM 1533 C C . PRO A 1 201 ? -8.214 4.832 -12.845 1.00 95.94 201 PRO A C 1
ATOM 1535 O O . PRO A 1 201 ? -7.831 5.684 -13.639 1.00 95.94 201 PRO A O 1
ATOM 1538 N N . LEU A 1 202 ? -7.653 3.622 -12.791 1.00 94.75 202 LEU A N 1
ATOM 1539 C CA . LEU A 1 202 ? -6.502 3.203 -13.605 1.00 94.75 202 LEU A CA 1
ATOM 1540 C C . LEU A 1 202 ? -6.748 3.310 -15.116 1.00 94.75 202 LEU A C 1
ATOM 1542 O O . LEU A 1 202 ? -5.807 3.488 -15.882 1.00 94.75 202 LEU A O 1
ATOM 1546 N N . SER A 1 203 ? -8.007 3.246 -15.551 1.00 93.56 203 SER A N 1
ATOM 1547 C CA . SER A 1 203 ? -8.390 3.424 -16.954 1.00 93.56 203 SER A CA 1
ATOM 1548 C C . SER A 1 203 ? -7.987 4.786 -17.531 1.00 93.56 203 SER A C 1
ATOM 1550 O O . SER A 1 203 ? -7.782 4.882 -18.738 1.00 93.56 203 SER A O 1
ATOM 1552 N N . GLU A 1 204 ? -7.836 5.824 -16.699 1.00 92.88 204 GLU A N 1
ATOM 1553 C CA . GLU A 1 204 ? -7.407 7.158 -17.149 1.00 92.88 204 GLU A CA 1
ATOM 1554 C C . GLU A 1 204 ? -5.994 7.172 -17.745 1.00 92.88 204 GLU A C 1
ATOM 1556 O O . GLU A 1 204 ? -5.719 8.011 -18.592 1.00 92.88 204 GLU A O 1
ATOM 1561 N N . ILE A 1 205 ? -5.120 6.239 -17.351 1.00 89.31 205 ILE A N 1
ATOM 1562 C CA . ILE A 1 205 ? -3.729 6.157 -17.841 1.00 89.31 205 ILE A CA 1
ATOM 1563 C C . ILE A 1 205 ? -3.483 4.945 -18.747 1.00 89.31 205 ILE A C 1
ATOM 1565 O O . ILE A 1 205 ? -2.347 4.628 -19.075 1.00 89.31 205 ILE A O 1
ATOM 1569 N N . ARG A 1 206 ? -4.549 4.227 -19.118 1.00 78.44 206 ARG A N 1
ATOM 1570 C CA . ARG A 1 206 ? -4.497 3.040 -19.992 1.00 78.44 206 ARG A CA 1
ATOM 1571 C C . ARG A 1 206 ? -5.240 3.207 -21.306 1.00 78.44 206 ARG A C 1
ATOM 1573 O O . ARG A 1 206 ? -5.333 2.260 -22.075 1.00 78.44 206 ARG A O 1
ATOM 1580 N N . SER A 1 207 ? -5.814 4.380 -21.527 1.00 64.81 207 SER A N 1
ATOM 1581 C CA . SER A 1 207 ? -6.560 4.687 -22.746 1.00 64.81 207 SER A CA 1
ATOM 1582 C C . SER A 1 207 ? -5.660 5.245 -23.861 1.00 64.81 207 SER A C 1
ATOM 1584 O O . SER A 1 207 ? -6.187 5.838 -24.800 1.00 64.81 207 SER A O 1
ATOM 1586 N N . GLU A 1 208 ? -4.337 5.079 -23.750 1.00 47.62 208 GLU A N 1
ATOM 1587 C CA . GLU A 1 208 ? -3.334 5.534 -24.728 1.00 47.62 208 GLU A CA 1
ATOM 1588 C C . GLU A 1 208 ? -2.772 4.382 -25.567 1.00 47.62 208 GLU A C 1
ATOM 1590 O O . GLU A 1 208 ? -2.540 3.288 -24.999 1.00 47.62 208 GLU A O 1
#

pLDDT: mean 71.89, std 27.61, range [27.77, 98.62]

Organism: NCBI:txid2594427